Protein AF-A0A2N8HF03-F1 (afdb_monomer_lite)

Radius of gyration: 32.87 Å; chains: 1; bounding box: 72×44×106 Å

Organism: NCBI:txid239935

Structure (mmCIF, N/CA/C/O backbone):
data_AF-A0A2N8HF03-F1
#
_entry.id   AF-A0A2N8HF03-F1
#
loop_
_atom_site.group_PDB
_atom_site.id
_atom_site.type_symbol
_atom_site.label_atom_id
_atom_site.label_alt_id
_atom_site.label_comp_id
_atom_site.label_asym_id
_atom_site.label_entity_id
_atom_site.label_seq_id
_atom_site.pdbx_PDB_ins_code
_atom_site.Cartn_x
_atom_site.Cartn_y
_atom_site.Cartn_z
_atom_site.occupancy
_atom_site.B_iso_or_equiv
_atom_site.auth_seq_id
_atom_site.auth_comp_id
_atom_site.auth_asym_id
_atom_site.auth_atom_id
_atom_site.pdbx_PDB_model_num
ATOM 1 N N . MET A 1 1 ? 15.160 9.110 -7.457 1.00 47.03 1 MET A N 1
ATOM 2 C CA . MET A 1 1 ? 15.139 9.279 -5.986 1.00 47.03 1 MET A CA 1
ATOM 3 C C . MET A 1 1 ? 16.522 8.924 -5.467 1.00 47.03 1 MET A C 1
ATOM 5 O O . MET A 1 1 ? 17.140 8.045 -6.052 1.00 47.03 1 MET A O 1
ATOM 9 N N . LYS A 1 2 ? 17.080 9.675 -4.509 1.00 38.03 2 LYS A N 1
ATOM 10 C CA . LYS A 1 2 ? 18.457 9.440 -4.031 1.00 38.03 2 LYS A CA 1
ATOM 11 C C . LYS A 1 2 ? 18.380 8.514 -2.822 1.00 38.03 2 LYS A C 1
ATOM 13 O O . LYS A 1 2 ? 18.009 8.963 -1.742 1.00 38.03 2 LYS A O 1
ATOM 18 N N . GLU A 1 3 ? 18.752 7.247 -2.972 1.00 40.62 3 GLU A N 1
ATOM 19 C CA . GLU A 1 3 ? 18.577 6.260 -1.906 1.00 40.62 3 GLU A CA 1
ATOM 20 C C . GLU A 1 3 ? 19.857 6.052 -1.099 1.00 40.62 3 GLU A C 1
ATOM 22 O O . GLU A 1 3 ? 20.929 5.760 -1.621 1.00 40.62 3 GLU A O 1
ATOM 27 N N . LYS A 1 4 ? 19.737 6.134 0.231 1.00 34.94 4 LYS A N 1
ATOM 28 C CA . LYS A 1 4 ? 20.836 5.818 1.160 1.00 34.94 4 LYS A CA 1
ATOM 29 C C . LYS A 1 4 ? 21.037 4.306 1.366 1.00 34.94 4 LYS A C 1
ATOM 31 O O . LYS A 1 4 ? 21.983 3.911 2.045 1.00 34.94 4 LYS A O 1
ATOM 36 N N . LYS A 1 5 ? 20.145 3.443 0.856 1.00 38.91 5 LYS A N 1
ATOM 37 C CA . LYS A 1 5 ? 20.128 1.987 1.109 1.00 38.91 5 LYS A CA 1
ATOM 38 C C . LYS A 1 5 ? 19.687 1.205 -0.135 1.00 38.91 5 LYS A C 1
ATOM 40 O O . LYS A 1 5 ? 19.148 1.773 -1.064 1.00 38.91 5 LYS A O 1
ATOM 45 N N . ASN A 1 6 ? 19.947 -0.105 -0.148 1.00 38.00 6 ASN A N 1
ATOM 46 C CA . ASN A 1 6 ? 19.686 -1.044 -1.259 1.00 38.00 6 ASN A CA 1
ATOM 47 C C . ASN A 1 6 ? 18.191 -1.405 -1.449 1.00 38.00 6 ASN A C 1
ATOM 49 O O . ASN A 1 6 ? 17.872 -2.492 -1.927 1.00 38.00 6 ASN A O 1
ATOM 53 N N . LYS A 1 7 ? 17.286 -0.537 -0.989 1.00 39.41 7 LYS A N 1
ATOM 54 C CA . LYS A 1 7 ? 15.832 -0.713 -0.998 1.00 39.41 7 LYS A CA 1
ATOM 55 C C . LYS A 1 7 ? 15.201 0.601 -1.469 1.00 39.41 7 LYS A C 1
ATOM 57 O O . LYS A 1 7 ? 15.719 1.635 -1.036 1.00 39.41 7 LYS A O 1
ATOM 62 N N . PRO A 1 8 ? 14.112 0.544 -2.263 1.00 40.78 8 PRO A N 1
ATOM 63 C CA . PRO A 1 8 ? 13.401 1.737 -2.705 1.00 40.78 8 PRO A CA 1
ATOM 64 C C . PRO A 1 8 ? 13.068 2.655 -1.522 1.00 40.78 8 PRO A C 1
ATOM 66 O O . PRO A 1 8 ? 12.862 2.163 -0.406 1.00 40.78 8 PRO A O 1
ATOM 69 N N . GLU A 1 9 ? 13.035 3.975 -1.738 1.00 42.09 9 GLU A N 1
ATOM 70 C CA . GLU A 1 9 ? 12.495 4.898 -0.725 1.00 42.09 9 GLU A CA 1
ATOM 71 C C . GLU A 1 9 ? 11.113 4.404 -0.234 1.00 42.09 9 GLU A C 1
ATOM 73 O O . GLU A 1 9 ? 10.352 3.850 -1.037 1.00 42.09 9 GLU A O 1
ATOM 78 N N . PRO A 1 10 ? 10.774 4.598 1.059 1.00 37.41 10 PRO A N 1
ATOM 79 C CA . PRO A 1 10 ? 9.424 4.369 1.578 1.00 37.41 10 PRO A CA 1
ATOM 80 C C . PRO A 1 10 ? 8.369 4.903 0.599 1.00 37.41 10 PRO A C 1
ATOM 82 O O . PRO A 1 10 ? 8.361 6.098 0.304 1.00 37.41 10 PRO A O 1
ATOM 85 N N . GLY A 1 11 ? 7.533 4.020 0.040 1.00 45.44 11 GLY A N 1
ATOM 86 C CA . GLY A 1 11 ? 6.486 4.404 -0.912 1.00 45.44 11 GLY A CA 1
ATOM 87 C C . GLY A 1 11 ? 6.627 3.927 -2.368 1.00 45.44 11 GLY A C 1
ATOM 88 O O . GLY A 1 11 ? 5.775 4.308 -3.171 1.00 45.44 11 GLY A O 1
ATOM 89 N N . TYR A 1 12 ? 7.601 3.082 -2.738 1.00 49.59 12 TYR A N 1
ATOM 90 C CA . TYR A 1 12 ? 7.616 2.378 -4.041 1.00 49.59 12 TYR A CA 1
ATOM 91 C C . TYR A 1 12 ? 8.050 0.910 -3.892 1.00 49.59 12 TYR A C 1
ATOM 93 O O . TYR A 1 12 ? 8.996 0.619 -3.167 1.00 49.59 12 TYR A O 1
ATOM 101 N N . PHE A 1 13 ? 7.404 -0.023 -4.599 1.00 59.12 13 PHE A N 1
ATOM 102 C CA . PHE A 1 13 ? 7.892 -1.404 -4.766 1.00 59.12 13 PHE A CA 1
ATOM 103 C C . PHE A 1 13 ? 8.206 -1.681 -6.235 1.00 59.12 13 PHE A C 1
ATOM 105 O O . PHE A 1 13 ? 7.658 -1.035 -7.121 1.00 59.12 13 PHE A O 1
ATOM 112 N N . ILE A 1 14 ? 9.095 -2.629 -6.525 1.00 62.88 14 ILE A N 1
ATOM 113 C CA . ILE A 1 14 ? 9.246 -3.146 -7.889 1.00 62.88 14 ILE A CA 1
ATOM 114 C C . ILE A 1 14 ? 8.005 -4.002 -8.163 1.00 62.88 14 ILE A C 1
ATOM 116 O O . ILE A 1 14 ? 7.689 -4.866 -7.352 1.00 62.88 14 ILE A O 1
ATOM 120 N N . HIS A 1 15 ? 7.260 -3.738 -9.241 1.00 58.50 15 HIS A N 1
ATOM 121 C CA . HIS A 1 15 ? 6.182 -4.641 -9.646 1.00 58.50 15 HIS A CA 1
ATOM 122 C C . HIS A 1 15 ? 6.783 -6.021 -9.872 1.00 58.50 15 HIS A C 1
ATOM 124 O O . HIS A 1 15 ? 7.786 -6.124 -10.566 1.00 58.50 15 HIS A O 1
ATOM 130 N N . GLU A 1 16 ? 6.170 -7.056 -9.319 1.00 63.78 16 GLU A N 1
ATOM 131 C CA . GLU A 1 16 ? 6.616 -8.433 -9.484 1.00 63.78 16 GLU A CA 1
ATOM 132 C C . GLU A 1 16 ? 5.518 -9.260 -10.165 1.00 63.78 16 GLU A C 1
ATOM 134 O O . GLU A 1 16 ? 4.330 -8.962 -10.010 1.00 63.78 16 GLU A O 1
ATOM 139 N N . ASP A 1 17 ? 5.915 -10.253 -10.959 1.00 59.94 17 ASP A N 1
ATOM 140 C CA . ASP A 1 17 ? 5.011 -11.249 -11.531 1.00 59.94 17 ASP A CA 1
ATOM 141 C C . ASP A 1 17 ? 4.500 -12.226 -10.452 1.00 59.94 17 ASP A C 1
ATOM 143 O O . ASP A 1 17 ? 4.873 -12.152 -9.280 1.00 59.94 17 ASP A O 1
ATOM 147 N N . GLU A 1 18 ? 3.631 -13.164 -10.833 1.00 48.94 18 GLU A N 1
ATOM 148 C CA . GLU A 1 18 ? 3.079 -14.175 -9.914 1.00 48.94 18 GLU A CA 1
ATOM 149 C C . GLU A 1 18 ? 4.155 -15.072 -9.269 1.00 48.94 18 GLU A C 1
ATOM 151 O O . GLU A 1 18 ? 3.899 -15.712 -8.250 1.00 48.94 18 GLU A O 1
ATOM 156 N N . ALA A 1 19 ? 5.369 -15.100 -9.828 1.00 62.72 19 ALA A N 1
ATOM 157 C CA . ALA A 1 19 ? 6.518 -15.826 -9.299 1.00 62.72 19 ALA A CA 1
ATOM 158 C C . ALA A 1 19 ? 7.447 -14.945 -8.437 1.00 62.72 19 ALA A C 1
ATOM 160 O O . ALA A 1 19 ? 8.517 -15.411 -8.033 1.00 62.72 19 ALA A O 1
ATOM 161 N N . GLY A 1 20 ? 7.068 -13.692 -8.156 1.00 56.53 20 GLY A N 1
ATOM 162 C CA . GLY A 1 20 ? 7.861 -12.753 -7.361 1.00 56.53 20 GLY A CA 1
ATOM 163 C C . GLY A 1 20 ? 9.063 -12.168 -8.110 1.00 56.53 20 GLY A C 1
ATOM 164 O O . GLY A 1 20 ? 10.026 -11.730 -7.482 1.00 56.53 20 GLY A O 1
ATOM 165 N N . LYS A 1 21 ? 9.075 -12.203 -9.451 1.00 68.12 21 LYS A N 1
ATOM 166 C CA . LYS A 1 21 ? 10.163 -11.622 -10.253 1.00 68.12 21 LYS A CA 1
ATOM 167 C C . LYS A 1 21 ? 9.817 -10.213 -10.713 1.00 68.12 21 LYS A C 1
ATOM 169 O O . LYS A 1 21 ? 8.705 -10.009 -11.188 1.00 68.12 21 LYS A O 1
ATOM 174 N N . PRO A 1 22 ? 10.771 -9.266 -10.687 1.00 72.00 22 PRO A N 1
ATOM 175 C CA . PRO A 1 22 ? 10.587 -7.933 -11.242 1.00 72.00 22 PRO A CA 1
ATOM 176 C C . PRO A 1 22 ? 9.980 -7.922 -12.649 1.00 72.00 22 PRO A C 1
ATOM 178 O O . PRO A 1 22 ? 10.529 -8.512 -13.579 1.00 72.00 22 PRO A O 1
ATOM 181 N N . ILE A 1 23 ? 8.880 -7.195 -12.811 1.00 77.31 23 ILE A N 1
ATOM 182 C CA . ILE A 1 23 ? 8.296 -6.855 -14.101 1.00 77.31 23 ILE A CA 1
ATOM 183 C C . ILE A 1 23 ? 9.148 -5.750 -14.715 1.00 77.31 23 ILE A C 1
ATOM 185 O O . ILE A 1 23 ? 9.226 -4.614 -14.231 1.00 77.31 23 ILE A O 1
ATOM 189 N N . GLU A 1 24 ? 9.769 -6.107 -15.823 1.00 86.94 24 GLU A N 1
ATOM 190 C CA . GLU A 1 24 ? 10.560 -5.229 -16.663 1.00 86.94 24 GLU A CA 1
ATOM 191 C C . GLU A 1 24 ? 9.802 -4.939 -17.960 1.00 86.94 24 GLU A C 1
ATOM 193 O O . GLU A 1 24 ? 8.935 -5.704 -18.384 1.00 86.94 24 GLU A O 1
ATOM 198 N N . THR A 1 25 ? 10.121 -3.826 -18.614 1.00 89.44 25 THR A N 1
ATOM 199 C CA . THR A 1 25 ? 9.755 -3.656 -20.020 1.00 89.44 25 THR A CA 1
ATOM 200 C C . THR A 1 25 ? 10.466 -4.695 -20.883 1.00 89.44 25 THR A C 1
ATOM 202 O O . THR A 1 25 ? 11.510 -5.234 -20.498 1.00 89.44 25 THR A O 1
ATOM 205 N N . ASP A 1 26 ? 9.985 -4.870 -22.112 1.00 92.00 26 ASP A N 1
ATOM 206 C CA . ASP A 1 26 ? 10.818 -5.458 -23.155 1.00 92.00 26 ASP A CA 1
ATOM 207 C C . ASP A 1 26 ? 12.153 -4.695 -23.273 1.00 92.00 26 ASP A C 1
ATOM 209 O O . ASP A 1 26 ? 12.209 -3.493 -22.956 1.00 92.00 26 ASP A O 1
ATOM 213 N N . PRO A 1 27 ? 13.238 -5.373 -23.694 1.00 96.25 27 PRO A N 1
ATOM 214 C CA . PRO A 1 27 ? 14.508 -4.712 -23.956 1.00 96.25 27 PRO A CA 1
ATOM 215 C C . PRO A 1 27 ? 14.316 -3.560 -24.942 1.00 96.25 27 PRO A C 1
ATOM 217 O O . PRO A 1 27 ? 13.613 -3.712 -25.942 1.00 96.25 27 PRO A O 1
ATOM 220 N N . VAL A 1 28 ? 14.982 -2.428 -24.706 1.00 96.94 28 VAL A N 1
ATOM 221 C CA . VAL A 1 28 ? 15.038 -1.343 -25.692 1.00 96.94 28 VAL A CA 1
ATOM 222 C C . VAL A 1 28 ? 15.993 -1.744 -26.812 1.00 96.94 28 VAL A C 1
ATOM 224 O O . VAL A 1 28 ? 17.160 -1.347 -26.842 1.00 96.94 28 VAL A O 1
ATOM 227 N N . LEU A 1 29 ? 15.492 -2.605 -27.695 1.00 97.50 29 LEU A N 1
ATOM 228 C CA . LEU A 1 29 ? 16.183 -3.155 -28.848 1.00 97.50 29 LEU A CA 1
ATOM 229 C C . LEU A 1 29 ? 15.178 -3.415 -29.968 1.00 97.50 29 LEU A C 1
ATOM 231 O O . LEU A 1 29 ? 14.261 -4.223 -29.829 1.00 97.50 29 LEU A O 1
ATOM 235 N N . ILE A 1 30 ? 15.426 -2.797 -31.113 1.00 97.12 30 ILE A N 1
ATOM 236 C CA . ILE A 1 30 ? 14.829 -3.171 -32.388 1.00 97.12 30 ILE A CA 1
ATOM 237 C C . ILE A 1 30 ? 16.003 -3.505 -33.311 1.00 97.12 30 ILE A C 1
ATOM 239 O O . ILE A 1 30 ? 16.832 -2.630 -33.565 1.00 97.12 30 ILE A O 1
ATOM 243 N N . PRO A 1 31 ? 16.140 -4.761 -33.772 1.00 96.38 31 PRO A N 1
ATOM 244 C CA . PRO A 1 31 ? 17.248 -5.142 -34.638 1.00 96.38 31 PRO A CA 1
ATOM 245 C C . PRO A 1 31 ? 17.142 -4.427 -35.984 1.00 96.38 31 PRO A C 1
ATOM 247 O O . PRO A 1 31 ? 16.039 -4.097 -36.422 1.00 96.38 31 PRO A O 1
ATOM 250 N N . ILE A 1 32 ? 18.281 -4.261 -36.660 1.00 95.69 32 ILE A N 1
ATOM 251 C CA . ILE A 1 32 ? 18.299 -3.698 -38.010 1.00 95.69 32 ILE A CA 1
ATOM 252 C C . ILE A 1 32 ? 17.487 -4.595 -38.940 1.00 95.69 32 ILE A C 1
ATOM 254 O O . ILE A 1 32 ? 17.823 -5.764 -39.141 1.00 95.69 32 ILE A O 1
ATOM 258 N N . LYS A 1 33 ? 16.416 -4.048 -39.508 1.00 94.88 33 LYS A N 1
ATOM 259 C CA . LYS A 1 33 ? 15.569 -4.750 -40.475 1.00 94.88 33 LYS A CA 1
ATOM 260 C C . LYS A 1 33 ? 14.802 -3.770 -41.345 1.00 94.88 33 LYS A C 1
ATOM 262 O O . LYS A 1 33 ? 14.669 -2.597 -41.008 1.00 94.88 33 LYS A O 1
ATOM 267 N N . GLN A 1 34 ? 14.287 -4.268 -42.462 1.00 94.56 34 GLN A N 1
ATOM 268 C CA . GLN A 1 34 ? 13.398 -3.484 -43.306 1.00 94.56 34 GLN A CA 1
ATOM 269 C C . GLN A 1 34 ? 12.077 -3.229 -42.566 1.00 94.56 34 GLN A C 1
ATOM 271 O O . GLN A 1 34 ? 11.502 -4.152 -41.983 1.00 94.56 34 GLN A O 1
ATOM 276 N N . ASN A 1 35 ? 11.596 -1.992 -42.613 1.00 92.88 35 ASN A N 1
ATOM 277 C CA . ASN A 1 35 ? 10.317 -1.587 -42.051 1.00 92.88 35 ASN A CA 1
ATOM 278 C C . ASN A 1 35 ? 9.651 -0.578 -42.985 1.00 92.88 35 ASN A C 1
ATOM 280 O O . ASN A 1 35 ? 10.184 0.501 -43.208 1.00 92.88 35 ASN A O 1
ATOM 284 N N . VAL A 1 36 ? 8.498 -0.936 -43.546 1.00 93.50 36 VAL A N 1
ATOM 285 C CA . VAL A 1 36 ? 7.783 -0.125 -44.550 1.00 93.50 36 VAL A CA 1
ATOM 286 C C . VAL A 1 36 ? 6.676 0.747 -43.953 1.00 93.50 36 VAL A C 1
ATOM 288 O O . VAL A 1 36 ? 5.975 1.431 -44.689 1.00 93.50 36 VAL A O 1
ATOM 291 N N . ASN A 1 37 ? 6.515 0.738 -42.627 1.00 94.00 37 ASN A N 1
ATOM 292 C CA . ASN A 1 37 ? 5.539 1.559 -41.912 1.00 94.00 37 ASN A CA 1
ATOM 293 C C . ASN A 1 37 ? 6.243 2.447 -40.887 1.00 94.00 37 ASN A C 1
ATOM 295 O O . ASN A 1 37 ? 7.258 2.047 -40.330 1.00 94.00 37 ASN A O 1
ATOM 299 N N . ASP A 1 38 ? 5.677 3.606 -40.570 1.00 93.94 38 ASP A N 1
ATOM 300 C CA . ASP A 1 38 ? 6.166 4.398 -39.441 1.00 93.94 38 ASP A CA 1
ATOM 301 C C . ASP A 1 38 ? 6.045 3.595 -38.134 1.00 93.94 38 ASP A C 1
ATOM 303 O O . ASP A 1 38 ? 5.054 2.891 -37.906 1.00 93.94 38 ASP A O 1
ATOM 307 N N . ARG A 1 39 ? 7.030 3.735 -37.243 1.00 94.69 39 ARG A N 1
ATOM 308 C CA . ARG A 1 39 ? 6.979 3.175 -35.887 1.00 94.69 39 ARG A CA 1
ATOM 309 C C . ARG A 1 39 ? 7.163 4.280 -34.863 1.00 94.69 39 ARG A C 1
ATOM 311 O O . ARG A 1 39 ? 8.120 5.042 -34.938 1.00 94.69 39 ARG A O 1
ATOM 318 N N . ASN A 1 40 ? 6.294 4.283 -33.857 1.00 95.56 40 ASN A N 1
ATOM 319 C CA . ASN A 1 40 ? 6.479 5.050 -32.634 1.00 95.56 40 ASN A CA 1
ATOM 320 C C . ASN A 1 40 ? 6.396 4.087 -31.450 1.00 95.56 40 ASN A C 1
ATOM 322 O O . ASN A 1 40 ? 5.364 3.452 -31.248 1.00 95.56 40 ASN A O 1
ATOM 326 N N . GLU A 1 41 ? 7.477 3.967 -30.691 1.00 95.25 41 GLU A N 1
ATOM 327 C CA . GLU A 1 41 ? 7.586 3.066 -29.544 1.00 95.25 41 GLU A CA 1
ATOM 328 C C . GLU A 1 41 ? 8.042 3.857 -28.319 1.00 95.25 41 GLU A C 1
ATOM 330 O O . GLU A 1 41 ? 8.784 4.838 -28.432 1.00 95.25 41 GLU A O 1
ATOM 335 N N . THR A 1 42 ? 7.571 3.484 -27.129 1.00 94.25 42 THR A N 1
ATOM 336 C CA . THR A 1 42 ? 7.933 4.200 -25.902 1.00 94.25 42 THR A CA 1
ATOM 337 C C . THR A 1 42 ? 8.094 3.258 -24.722 1.00 94.25 42 THR A C 1
ATOM 339 O O . THR A 1 42 ? 7.151 2.598 -24.290 1.00 94.25 42 THR A O 1
ATOM 342 N N . TRP A 1 43 ? 9.275 3.300 -24.110 1.00 95.31 43 TRP A N 1
ATOM 343 C CA . TRP A 1 43 ? 9.587 2.597 -22.874 1.00 95.31 43 TRP A CA 1
ATOM 344 C C . TRP A 1 43 ? 9.613 3.589 -21.716 1.00 95.31 43 TRP A C 1
ATOM 346 O O . TRP A 1 43 ? 10.366 4.560 -21.723 1.00 95.31 43 TRP A O 1
ATOM 356 N N . LYS A 1 44 ? 8.795 3.330 -20.695 1.00 87.69 44 LYS A N 1
ATOM 357 C CA . LYS A 1 44 ? 8.743 4.115 -19.452 1.00 87.69 44 LYS A CA 1
ATOM 358 C C . LYS A 1 44 ? 8.939 3.207 -18.257 1.00 87.69 44 LYS A C 1
ATOM 360 O O . LYS A 1 44 ? 8.237 2.196 -18.138 1.00 87.69 44 LYS A O 1
ATOM 365 N N . GLY A 1 45 ? 9.831 3.590 -17.355 1.00 88.00 45 GLY A N 1
ATOM 366 C CA . GLY A 1 45 ? 10.084 2.851 -16.126 1.00 88.00 45 GLY A CA 1
ATOM 367 C 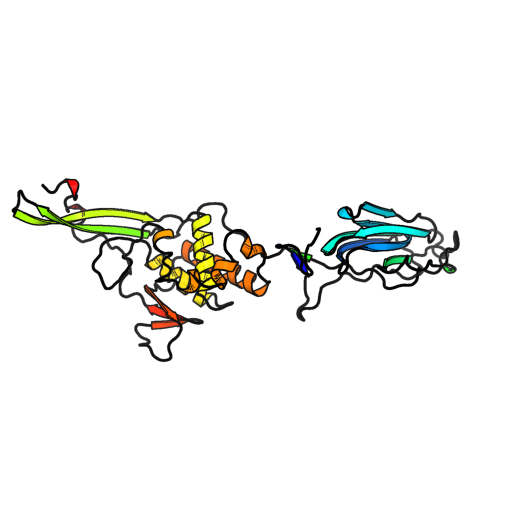C . GLY A 1 45 ? 11.275 3.414 -15.370 1.00 88.00 45 GLY A C 1
ATOM 368 O O . GLY A 1 45 ? 11.552 4.610 -15.435 1.00 88.00 45 GLY A O 1
ATOM 369 N N . TYR A 1 46 ? 11.967 2.552 -14.636 1.00 88.38 46 TYR A N 1
ATOM 370 C CA . TYR A 1 46 ? 13.066 2.942 -13.769 1.00 88.38 46 TYR A CA 1
ATOM 371 C C . TYR A 1 46 ? 14.302 2.095 -14.039 1.00 88.38 46 TYR A C 1
ATOM 373 O O . TYR A 1 46 ? 14.210 0.879 -14.191 1.00 88.38 46 TYR A O 1
ATOM 381 N N . ILE A 1 47 ? 15.470 2.731 -14.045 1.00 89.69 47 ILE A N 1
ATOM 382 C CA . ILE A 1 47 ? 16.741 2.017 -13.904 1.00 89.69 47 ILE A CA 1
ATOM 383 C C . ILE A 1 47 ? 17.064 1.873 -12.418 1.00 89.69 47 ILE A C 1
ATOM 385 O O . ILE A 1 47 ? 16.826 2.797 -11.634 1.00 89.69 47 ILE A O 1
ATOM 389 N N . LYS A 1 48 ? 17.610 0.719 -12.036 1.00 86.81 48 LYS A N 1
ATOM 390 C CA . LYS A 1 48 ? 18.131 0.476 -10.691 1.00 86.81 48 LYS A CA 1
ATOM 391 C C . LYS A 1 48 ? 19.636 0.702 -10.683 1.00 86.81 48 LYS A C 1
ATOM 393 O O . LYS A 1 48 ? 20.363 0.068 -11.442 1.00 86.81 48 LYS A O 1
ATOM 398 N N . VAL A 1 49 ? 20.096 1.579 -9.802 1.00 84.12 49 VAL A N 1
ATOM 399 C CA . VAL A 1 49 ? 21.515 1.828 -9.550 1.00 84.12 49 VAL A CA 1
ATOM 400 C C . VAL A 1 49 ? 21.899 1.136 -8.249 1.00 84.12 49 VAL A C 1
ATOM 402 O O . VAL A 1 49 ? 21.535 1.587 -7.165 1.00 84.12 49 VAL A O 1
ATOM 405 N N . ASP A 1 50 ? 22.630 0.025 -8.347 1.00 78.00 50 ASP A N 1
ATOM 406 C CA . ASP A 1 50 ? 23.053 -0.766 -7.180 1.00 78.00 50 ASP A CA 1
ATOM 407 C C . ASP A 1 50 ? 24.341 -0.241 -6.527 1.00 78.00 50 ASP A C 1
ATOM 409 O O . ASP A 1 50 ? 24.551 -0.422 -5.319 1.00 78.00 50 ASP A O 1
ATOM 413 N N . LYS A 1 51 ? 25.212 0.403 -7.311 1.00 78.88 51 LYS A N 1
ATOM 414 C CA . LYS A 1 51 ? 26.496 0.958 -6.869 1.00 78.88 51 LYS A CA 1
ATOM 415 C C . LYS A 1 51 ? 26.581 2.426 -7.282 1.00 78.88 51 LYS A C 1
ATOM 417 O O . LYS A 1 51 ? 26.346 2.702 -8.455 1.00 78.88 51 LYS A O 1
ATOM 422 N N . PRO A 1 52 ? 26.908 3.345 -6.360 1.00 83.25 52 PRO A N 1
ATOM 423 C CA . PRO A 1 52 ? 27.127 4.731 -6.737 1.00 83.25 52 PRO A CA 1
ATOM 424 C C . PRO A 1 52 ? 28.363 4.860 -7.639 1.00 83.25 52 PRO A C 1
ATOM 426 O O . PRO A 1 52 ? 29.321 4.099 -7.481 1.00 83.25 52 PRO A O 1
ATOM 429 N N . GLY A 1 53 ? 28.339 5.826 -8.556 1.00 91.38 53 GLY A N 1
ATOM 430 C CA . GLY A 1 53 ? 29.462 6.177 -9.428 1.00 91.38 53 GLY A CA 1
ATOM 431 C C . GLY A 1 53 ? 29.038 6.563 -10.843 1.00 91.38 53 GLY A C 1
ATOM 432 O O . GLY A 1 53 ? 27.850 6.753 -11.136 1.00 91.38 53 GLY A O 1
ATOM 433 N N . THR A 1 54 ? 30.023 6.636 -11.736 1.00 96.81 54 THR A N 1
ATOM 434 C CA . THR A 1 54 ? 29.816 6.998 -13.137 1.00 96.81 54 THR A CA 1
ATOM 435 C C . THR A 1 54 ? 29.016 5.923 -13.870 1.00 96.81 54 THR A C 1
ATOM 437 O O . THR A 1 54 ? 29.414 4.761 -13.936 1.00 96.81 54 THR A O 1
ATOM 440 N N . HIS A 1 55 ? 27.885 6.321 -14.446 1.00 96.81 55 HIS A N 1
ATOM 441 C CA . HIS A 1 55 ? 27.092 5.488 -15.344 1.00 96.81 55 HIS A CA 1
ATOM 442 C C . HIS A 1 55 ? 27.182 6.039 -16.759 1.00 96.81 55 HIS A C 1
ATOM 444 O O . HIS A 1 55 ? 27.015 7.241 -16.976 1.00 96.81 55 HIS A O 1
ATOM 450 N N . TYR A 1 56 ? 27.416 5.146 -17.713 1.00 97.94 56 TYR A N 1
ATOM 451 C CA . TYR A 1 56 ? 27.569 5.457 -19.124 1.00 97.94 56 TYR A CA 1
ATOM 452 C C . TYR A 1 56 ? 26.348 4.982 -19.899 1.00 97.94 56 TYR A C 1
ATOM 454 O O . TYR A 1 56 ? 25.911 3.840 -19.751 1.00 97.94 56 TYR A O 1
ATOM 462 N N . PHE A 1 57 ? 25.827 5.855 -20.750 1.00 98.19 57 PHE A N 1
ATOM 463 C CA . PHE A 1 57 ? 24.662 5.612 -21.584 1.00 98.19 57 PHE A CA 1
ATOM 464 C C . PHE A 1 57 ? 25.061 5.748 -23.045 1.00 98.19 57 PHE A C 1
ATOM 466 O O . PHE A 1 57 ? 25.665 6.751 -23.429 1.00 98.19 57 PHE A O 1
ATOM 473 N N . ARG A 1 58 ? 24.683 4.764 -23.858 1.00 98.50 58 ARG A N 1
ATOM 474 C CA . ARG A 1 58 ? 24.749 4.840 -25.317 1.00 98.50 58 ARG A CA 1
ATOM 475 C C . ARG A 1 58 ? 23.382 4.523 -25.890 1.00 98.50 58 ARG A C 1
ATOM 477 O O . ARG A 1 58 ? 22.754 3.551 -25.472 1.00 98.50 58 ARG A O 1
ATOM 484 N N . ILE A 1 59 ? 22.960 5.316 -26.862 1.00 98.56 59 ILE A N 1
ATOM 485 C CA . ILE A 1 59 ? 21.803 5.010 -27.692 1.00 98.56 59 ILE A CA 1
ATOM 486 C C . ILE A 1 59 ? 22.204 5.026 -29.160 1.00 98.56 59 ILE A C 1
ATOM 488 O O . ILE A 1 59 ? 22.926 5.928 -29.581 1.00 98.56 59 ILE A O 1
ATOM 492 N N . ASP A 1 60 ? 21.702 4.061 -29.921 1.00 98.19 60 ASP A N 1
ATOM 493 C CA . ASP A 1 60 ? 21.763 4.068 -31.378 1.00 98.19 60 ASP A CA 1
ATOM 494 C C . ASP A 1 60 ? 20.340 4.046 -31.929 1.00 98.19 60 ASP A C 1
ATOM 496 O O . ASP A 1 60 ? 19.467 3.374 -31.372 1.00 98.19 60 ASP A O 1
ATOM 500 N N . GLY A 1 61 ? 20.100 4.773 -33.014 1.00 96.75 61 GLY A N 1
ATOM 501 C CA . GLY A 1 61 ? 18.765 4.921 -33.573 1.00 96.75 61 GLY A CA 1
ATOM 502 C C . GLY A 1 61 ? 18.790 5.281 -35.047 1.00 96.75 61 GLY A C 1
ATOM 503 O O . GLY A 1 61 ? 19.592 6.112 -35.475 1.00 96.75 61 GLY A O 1
ATOM 504 N N . ASP A 1 62 ? 17.911 4.616 -35.789 1.00 93.88 62 ASP A N 1
ATOM 505 C CA . ASP A 1 62 ? 17.489 4.963 -37.139 1.00 93.88 62 ASP A CA 1
ATOM 506 C C . ASP A 1 62 ? 15.950 4.915 -37.205 1.00 93.88 62 ASP A C 1
ATOM 508 O O . ASP A 1 62 ? 15.368 3.839 -37.222 1.00 93.88 62 ASP A O 1
ATOM 512 N N . ASP A 1 63 ? 15.202 6.009 -37.147 1.00 90.19 63 ASP A N 1
ATOM 513 C CA . ASP A 1 63 ? 15.693 7.379 -37.227 1.00 90.19 63 ASP A CA 1
ATOM 514 C C . ASP A 1 63 ? 16.059 7.940 -35.851 1.00 90.19 63 ASP A C 1
ATOM 516 O O . ASP A 1 63 ? 17.224 8.158 -35.529 1.00 90.19 63 ASP A O 1
ATOM 520 N N . VAL A 1 64 ? 15.060 8.181 -35.002 1.00 96.50 64 VAL A N 1
ATOM 521 C CA . VAL A 1 64 ? 15.242 8.983 -33.791 1.00 96.50 64 VAL A CA 1
ATOM 522 C C . VAL A 1 64 ? 14.934 8.151 -32.559 1.00 96.50 64 VAL A C 1
ATOM 524 O O . VAL A 1 64 ? 13.782 7.809 -32.306 1.00 96.50 64 VAL A O 1
ATOM 527 N N . LEU A 1 65 ? 15.955 7.879 -31.752 1.00 98.12 65 LEU A N 1
ATOM 528 C CA . LEU A 1 65 ? 15.828 7.396 -30.384 1.00 98.12 65 LEU A CA 1
ATOM 529 C C . LEU A 1 65 ? 16.204 8.532 -29.429 1.00 98.12 65 LEU A C 1
ATOM 531 O O . LEU A 1 65 ? 17.256 9.155 -29.570 1.00 98.12 65 LEU A O 1
ATOM 535 N N . THR A 1 66 ? 15.351 8.783 -28.444 1.00 98.50 66 THR A N 1
ATOM 536 C CA . THR A 1 66 ? 15.590 9.738 -27.359 1.00 98.50 66 THR A CA 1
ATOM 537 C C . THR A 1 66 ? 15.649 8.995 -26.033 1.00 98.50 66 THR A C 1
ATOM 539 O O . THR A 1 66 ? 14.776 8.175 -25.764 1.00 98.50 66 THR A O 1
ATOM 542 N N . LEU A 1 67 ? 16.635 9.312 -25.191 1.00 98.19 67 LEU A N 1
ATOM 543 C CA . LEU A 1 67 ? 16.744 8.851 -23.804 1.00 98.19 67 LEU A CA 1
ATOM 544 C C . LEU A 1 67 ? 16.670 10.048 -22.856 1.00 98.19 67 LEU A C 1
ATOM 546 O O . LEU A 1 67 ? 17.510 10.946 -22.930 1.00 98.19 67 LEU A O 1
ATOM 550 N N . LYS A 1 68 ? 15.716 10.011 -21.919 1.00 94.44 68 LYS A N 1
ATOM 551 C CA . LYS A 1 68 ? 15.544 11.013 -20.862 1.00 94.44 68 LYS A CA 1
ATOM 552 C C . LYS A 1 68 ? 15.613 10.391 -19.477 1.00 94.44 68 LYS A C 1
ATOM 554 O O . LYS A 1 68 ? 14.810 9.530 -19.126 1.00 94.44 68 LYS A O 1
ATOM 559 N N . ILE A 1 69 ? 16.519 10.910 -18.655 1.00 91.06 69 ILE A N 1
ATOM 560 C CA . ILE A 1 69 ? 16.625 10.626 -17.220 1.00 91.06 69 ILE A CA 1
ATOM 561 C C . ILE A 1 69 ? 16.711 11.981 -16.499 1.00 91.06 69 ILE A C 1
ATOM 563 O O . ILE A 1 69 ? 17.811 12.475 -16.226 1.00 91.06 69 ILE A O 1
ATOM 567 N N . PRO A 1 70 ? 15.565 12.624 -16.189 1.00 80.31 70 PRO A N 1
ATOM 568 C CA . PRO A 1 70 ? 15.531 14.018 -15.738 1.00 80.31 70 PRO A CA 1
ATOM 569 C C . PRO A 1 70 ? 16.388 14.289 -14.496 1.00 80.31 70 PRO A C 1
ATOM 571 O O . PRO A 1 70 ? 17.139 15.262 -14.443 1.00 80.31 70 PRO A O 1
ATOM 574 N N . HIS A 1 71 ? 16.340 13.389 -13.510 1.00 75.81 71 HIS A N 1
ATOM 575 C CA . HIS A 1 71 ? 17.115 13.527 -12.272 1.00 75.81 71 HIS A CA 1
ATOM 576 C C . HIS A 1 71 ? 18.628 13.391 -12.474 1.00 75.81 71 HIS A C 1
ATOM 578 O O . HIS A 1 71 ? 19.392 13.921 -11.671 1.00 75.81 71 HIS A O 1
ATOM 584 N N . ALA A 1 72 ? 19.049 12.702 -13.534 1.00 82.38 72 ALA A N 1
ATOM 585 C CA . ALA A 1 72 ? 20.447 12.523 -13.901 1.00 82.38 72 ALA A CA 1
ATOM 586 C C . ALA A 1 72 ? 20.932 13.567 -14.919 1.00 82.38 72 ALA A C 1
ATOM 588 O O . ALA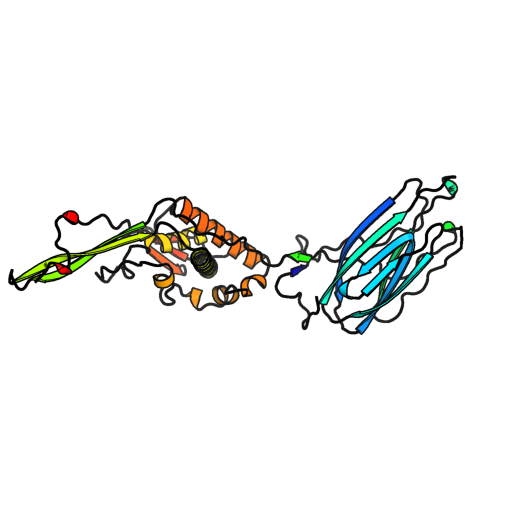 A 1 72 ? 22.094 13.518 -15.320 1.00 82.38 72 ALA A O 1
ATOM 589 N N . LYS A 1 73 ? 20.050 14.485 -15.352 1.00 87.81 73 LYS A N 1
ATOM 590 C CA . LYS A 1 73 ? 20.293 15.452 -16.435 1.00 87.81 73 LYS A CA 1
ATOM 591 C C . LYS A 1 73 ? 20.772 14.793 -17.737 1.00 87.81 73 LYS A C 1
ATOM 593 O O . LYS A 1 73 ? 21.545 15.387 -18.481 1.00 87.81 73 LYS A O 1
ATOM 598 N N . VAL A 1 74 ? 20.315 13.571 -18.002 1.00 93.69 74 VAL A N 1
ATOM 599 C CA . VAL A 1 74 ? 20.543 12.895 -19.283 1.00 93.69 74 VAL A CA 1
ATOM 600 C C . VAL A 1 74 ? 19.344 13.181 -20.177 1.00 93.69 74 VAL A C 1
ATOM 602 O O . VAL A 1 74 ? 18.218 12.835 -19.821 1.00 93.69 74 VAL A O 1
ATOM 605 N N . ASP A 1 75 ? 19.594 13.827 -21.310 1.00 97.19 75 ASP A N 1
ATOM 606 C CA . ASP A 1 75 ? 18.632 14.054 -22.391 1.00 97.19 75 ASP A CA 1
ATOM 607 C C . ASP A 1 75 ? 19.419 14.024 -23.708 1.00 97.19 75 ASP A C 1
ATOM 609 O O . ASP A 1 75 ? 20.057 15.006 -24.088 1.00 97.19 75 ASP A O 1
ATOM 613 N N . ILE A 1 76 ? 19.486 12.848 -24.333 1.00 98.25 76 ILE A N 1
ATOM 614 C CA . ILE A 1 76 ? 20.232 12.623 -25.579 1.00 98.25 76 ILE A CA 1
ATOM 615 C C . ILE A 1 76 ? 19.300 12.076 -26.653 1.00 98.25 76 ILE A C 1
ATOM 617 O O . ILE A 1 76 ? 18.398 11.295 -26.359 1.00 98.25 76 ILE A O 1
ATOM 621 N N . THR A 1 77 ? 19.505 12.505 -27.898 1.00 98.19 77 THR A N 1
ATOM 622 C CA . THR A 1 77 ? 18.646 12.157 -29.039 1.00 98.19 77 THR A CA 1
ATOM 623 C C . THR A 1 77 ? 19.482 11.912 -30.293 1.00 98.19 77 THR A C 1
ATOM 625 O O . THR A 1 77 ? 20.316 12.750 -30.650 1.00 98.19 77 THR A O 1
ATOM 628 N N . THR A 1 78 ? 19.278 10.768 -30.950 1.00 97.00 78 THR A N 1
ATOM 629 C CA . THR A 1 78 ? 19.939 10.435 -32.223 1.00 97.00 78 THR A CA 1
ATOM 630 C C . THR A 1 78 ? 19.391 11.284 -33.377 1.00 97.00 78 THR A C 1
ATOM 632 O O . THR A 1 78 ? 18.311 11.868 -33.284 1.00 97.00 78 THR A O 1
ATOM 635 N N . GLY A 1 79 ? 20.162 11.411 -34.457 1.00 88.31 79 GLY A N 1
ATOM 636 C CA . GLY A 1 79 ? 19.742 12.117 -35.671 1.00 88.31 79 GLY A CA 1
ATOM 637 C C . GLY A 1 79 ? 18.995 11.194 -36.636 1.00 88.31 79 GLY A C 1
ATOM 638 O O . GLY A 1 79 ? 19.242 9.996 -36.637 1.00 88.31 79 GLY A O 1
ATOM 639 N N . GLY A 1 80 ? 18.112 11.753 -37.469 1.00 82.94 80 GLY A N 1
ATOM 640 C CA . GLY A 1 80 ? 17.349 10.986 -38.465 1.00 82.94 80 GLY A CA 1
ATOM 641 C C . GLY A 1 80 ? 18.036 10.852 -39.829 1.00 82.94 80 GLY A C 1
ATOM 642 O O . GLY A 1 80 ? 18.949 11.616 -40.154 1.00 82.94 80 GLY A O 1
ATOM 643 N N . GLY A 1 81 ? 17.550 9.915 -40.650 1.00 78.06 81 GLY A N 1
ATOM 644 C CA . GLY A 1 81 ? 17.992 9.670 -42.027 1.00 78.06 81 GLY A CA 1
ATOM 645 C C . GLY A 1 81 ? 19.090 8.613 -42.195 1.00 78.06 81 GLY A C 1
ATOM 646 O O . GLY A 1 81 ? 19.466 8.313 -43.330 1.00 78.06 81 GLY A O 1
ATOM 647 N N . SER A 1 82 ? 19.630 8.083 -41.096 1.00 86.56 82 SER A N 1
ATOM 648 C CA . SER A 1 82 ? 20.496 6.897 -41.039 1.00 86.56 82 SER A CA 1
ATOM 649 C C . SER A 1 82 ? 20.762 6.528 -39.581 1.00 86.56 82 SER A C 1
ATOM 651 O O . SER A 1 82 ? 20.648 7.388 -38.707 1.00 86.56 82 SER A O 1
ATOM 653 N N . LEU A 1 83 ? 21.247 5.308 -39.329 1.00 93.69 83 LEU A N 1
ATOM 654 C CA . LEU A 1 83 ? 21.692 4.897 -37.996 1.00 93.69 83 LEU A CA 1
ATOM 655 C C . LEU A 1 83 ? 22.779 5.827 -37.442 1.00 93.69 83 LEU A C 1
ATOM 657 O O . LEU A 1 83 ? 23.901 5.876 -37.949 1.00 93.69 83 LEU A O 1
ATOM 661 N N . THR A 1 84 ? 22.456 6.529 -36.359 1.00 95.56 84 THR A N 1
ATOM 662 C CA . THR A 1 84 ? 23.395 7.381 -35.619 1.00 95.56 84 THR A CA 1
ATOM 663 C C . THR A 1 84 ? 23.438 7.001 -34.143 1.00 95.56 84 THR A C 1
ATOM 665 O O . THR A 1 84 ? 22.612 6.226 -33.665 1.00 95.56 84 THR A O 1
ATOM 668 N N . THR A 1 85 ? 24.423 7.533 -33.417 1.00 97.69 85 THR A N 1
ATOM 669 C CA . THR A 1 85 ? 24.645 7.246 -31.996 1.00 97.69 85 THR A CA 1
ATOM 670 C C . THR A 1 85 ? 24.720 8.527 -31.178 1.00 97.69 85 THR A C 1
ATOM 672 O O . THR A 1 85 ? 25.167 9.566 -31.669 1.00 97.69 85 THR A O 1
ATOM 675 N N . GLN A 1 86 ? 24.316 8.443 -29.916 1.00 98.31 86 GLN A N 1
ATOM 676 C CA . GLN A 1 86 ? 24.597 9.445 -28.898 1.00 98.31 86 GLN A CA 1
ATOM 677 C C . GLN A 1 86 ? 25.059 8.782 -27.615 1.00 98.31 86 GLN A C 1
ATOM 679 O O . GLN A 1 86 ? 24.674 7.655 -27.294 1.00 98.31 86 GLN A O 1
ATOM 684 N N . THR A 1 87 ? 25.848 9.522 -26.845 1.00 98.31 87 THR A N 1
ATOM 685 C CA . THR A 1 87 ? 26.337 9.067 -25.551 1.00 98.31 87 THR A CA 1
ATOM 686 C C . THR A 1 87 ? 26.128 10.115 -24.471 1.00 98.31 87 THR A C 1
ATOM 688 O O . THR A 1 87 ? 26.116 11.319 -24.723 1.00 98.31 87 THR A O 1
ATOM 691 N N . ALA A 1 88 ? 25.961 9.644 -23.241 1.00 97.94 88 ALA A N 1
ATOM 692 C CA . ALA A 1 88 ? 25.956 10.472 -22.047 1.00 97.94 88 ALA A CA 1
ATOM 693 C C . ALA A 1 88 ? 26.655 9.736 -20.909 1.00 97.94 88 ALA A C 1
ATOM 695 O O . ALA A 1 88 ? 26.752 8.510 -20.899 1.00 97.94 88 ALA A O 1
ATOM 696 N N . GLN A 1 89 ? 27.101 10.493 -19.917 1.00 96.94 89 GLN A N 1
ATOM 697 C CA . GLN A 1 89 ? 27.525 9.943 -18.640 1.00 96.94 89 GLN A CA 1
ATOM 698 C C . GLN A 1 89 ? 26.945 10.784 -17.511 1.00 96.94 89 GLN A C 1
ATOM 700 O O . GLN A 1 89 ? 26.756 11.992 -17.667 1.00 96.94 89 GLN A O 1
ATOM 705 N N . SER A 1 90 ? 26.653 10.150 -16.383 1.00 95.19 90 SER A N 1
ATOM 706 C CA . SER A 1 90 ? 26.166 10.846 -15.197 1.00 95.19 90 SER A CA 1
ATOM 707 C C . SER A 1 90 ? 26.643 10.141 -13.935 1.00 95.19 90 SER A C 1
ATOM 709 O O . SER A 1 90 ? 26.724 8.913 -13.896 1.00 95.19 90 SER A O 1
ATOM 711 N N . GLU A 1 91 ? 26.952 10.925 -12.906 1.00 93.38 91 GLU A N 1
ATOM 712 C CA . GLU A 1 91 ? 27.219 10.410 -11.566 1.00 93.38 91 GLU A CA 1
ATOM 713 C C . GLU A 1 91 ? 25.890 10.082 -10.896 1.00 93.38 91 GLU A C 1
ATOM 715 O O . GLU A 1 91 ? 25.101 10.980 -10.579 1.00 93.38 91 GLU A O 1
ATOM 720 N N . LEU A 1 92 ? 25.634 8.791 -10.697 1.00 86.75 92 LEU A N 1
ATOM 721 C CA . LEU A 1 92 ? 24.411 8.323 -10.062 1.00 86.75 92 LEU A CA 1
ATOM 722 C C . LEU A 1 92 ? 24.726 7.773 -8.683 1.00 86.75 92 LEU A C 1
ATOM 724 O O . LEU A 1 92 ? 25.608 6.938 -8.510 1.00 86.75 92 LEU A O 1
ATOM 728 N N . GLU A 1 93 ? 23.950 8.216 -7.705 1.00 82.56 93 GLU A N 1
ATOM 729 C CA . GLU A 1 93 ? 23.878 7.565 -6.404 1.00 82.56 93 GLU A CA 1
ATOM 730 C C . GLU A 1 93 ? 23.042 6.292 -6.501 1.00 82.56 93 GLU A C 1
ATOM 732 O O . GLU A 1 93 ? 22.228 6.139 -7.416 1.00 82.56 93 GLU A O 1
ATOM 737 N N . ARG A 1 94 ? 23.177 5.411 -5.511 1.00 73.12 94 ARG A N 1
ATOM 738 C CA . ARG A 1 94 ? 22.288 4.256 -5.365 1.00 73.12 94 ARG A CA 1
ATOM 739 C C . ARG A 1 94 ? 20.810 4.687 -5.387 1.00 73.12 94 ARG A C 1
ATOM 741 O O . ARG A 1 94 ? 20.445 5.700 -4.788 1.00 73.12 94 ARG A O 1
ATOM 748 N N . GLY A 1 95 ? 19.971 3.905 -6.064 1.00 73.81 95 GLY A N 1
ATOM 749 C CA . GLY A 1 95 ? 18.514 4.061 -6.056 1.00 73.81 95 GLY A CA 1
ATOM 750 C C . GLY A 1 95 ? 17.848 3.873 -7.414 1.00 73.81 95 GLY A C 1
ATOM 751 O O . GLY A 1 95 ? 18.468 3.395 -8.365 1.00 73.81 95 GLY A O 1
ATOM 752 N N . PHE A 1 96 ? 16.572 4.253 -7.503 1.00 79.94 96 PHE A N 1
ATOM 753 C CA . PHE A 1 96 ? 15.795 4.175 -8.742 1.00 79.94 96 PHE A CA 1
ATOM 754 C C . PHE A 1 96 ? 15.695 5.532 -9.447 1.00 79.94 96 PHE A C 1
ATOM 756 O O . PHE A 1 96 ? 15.340 6.561 -8.850 1.00 79.94 96 PHE A O 1
ATOM 763 N N . TYR A 1 97 ? 15.959 5.529 -10.754 1.00 82.12 97 TYR A N 1
ATOM 764 C CA . TYR A 1 97 ? 15.881 6.719 -11.601 1.00 82.12 97 TYR A CA 1
ATOM 765 C C . TYR A 1 97 ? 14.845 6.502 -12.686 1.00 82.12 97 TYR A C 1
ATOM 767 O O . TYR A 1 97 ? 14.969 5.575 -13.486 1.00 82.12 97 TYR A O 1
ATOM 775 N N . TYR A 1 98 ? 13.831 7.368 -12.703 1.00 83.81 98 TYR A N 1
ATOM 776 C CA . TYR A 1 98 ? 12.850 7.377 -13.778 1.00 83.81 98 TYR A CA 1
ATOM 777 C C . TYR A 1 98 ? 13.554 7.637 -15.108 1.00 83.81 98 TYR A C 1
ATOM 779 O O . TYR A 1 98 ? 14.380 8.548 -15.218 1.00 83.81 98 TYR A O 1
ATOM 787 N N . CYS A 1 99 ? 13.201 6.821 -16.087 1.00 87.44 99 CYS A N 1
ATOM 788 C CA . CYS A 1 99 ? 13.783 6.780 -17.407 1.00 87.44 99 CYS A CA 1
ATOM 789 C C . CYS A 1 99 ? 12.659 6.658 -18.439 1.00 87.44 99 CYS A C 1
ATOM 791 O O . CYS A 1 99 ? 11.737 5.849 -18.285 1.00 87.44 99 CYS A O 1
ATOM 793 N N . GLU A 1 100 ? 12.751 7.462 -19.490 1.00 91.06 100 GLU A N 1
ATOM 794 C CA . GLU A 1 100 ? 11.854 7.425 -20.638 1.00 91.06 100 GLU A CA 1
ATOM 795 C C . GLU A 1 100 ? 12.678 7.327 -21.917 1.00 91.06 100 GLU A C 1
ATOM 797 O O . GLU A 1 100 ? 13.579 8.138 -22.143 1.00 91.06 100 GLU A O 1
ATOM 802 N N . LEU A 1 101 ? 12.364 6.326 -22.740 1.00 97.75 101 LEU A N 1
ATOM 803 C CA . LEU A 1 101 ? 12.906 6.179 -24.081 1.00 97.75 101 LEU A CA 1
ATOM 804 C C . LEU A 1 101 ? 11.784 6.248 -25.102 1.00 97.75 101 LEU A C 1
ATOM 806 O O . LEU A 1 101 ? 10.783 5.548 -24.966 1.00 97.75 101 LEU A O 1
ATOM 810 N N . THR A 1 102 ? 11.968 7.061 -26.134 1.00 97.50 102 THR A N 1
ATOM 811 C CA . THR A 1 102 ? 11.017 7.194 -27.241 1.00 97.50 102 THR A CA 1
ATOM 812 C C . THR A 1 102 ? 11.749 6.946 -28.543 1.00 97.50 102 THR A C 1
ATOM 814 O O . THR A 1 102 ? 12.735 7.623 -28.832 1.00 97.50 102 THR A O 1
ATOM 817 N N . TYR A 1 103 ? 11.261 5.988 -29.322 1.00 97.44 103 TYR A N 1
ATOM 818 C CA . TYR A 1 103 ? 11.772 5.678 -30.646 1.00 97.44 103 TYR A CA 1
ATOM 819 C C . TYR A 1 103 ? 10.747 6.067 -31.702 1.00 97.44 103 TYR A C 1
ATOM 821 O O . TYR A 1 103 ? 9.586 5.676 -31.604 1.00 97.44 103 TYR A O 1
ATOM 829 N N . ASN A 1 104 ? 11.186 6.825 -32.700 1.00 95.88 104 ASN A N 1
ATOM 830 C CA . ASN A 1 104 ? 10.381 7.247 -33.834 1.00 95.88 104 ASN A CA 1
ATOM 831 C C . ASN A 1 104 ? 11.163 6.924 -35.112 1.00 95.88 104 ASN A C 1
ATOM 833 O O . ASN A 1 104 ? 12.232 7.490 -35.345 1.00 95.88 104 ASN A O 1
ATOM 837 N N . ASN A 1 105 ? 10.629 6.024 -35.929 1.00 93.12 105 ASN A N 1
ATOM 838 C CA . ASN A 1 105 ? 11.157 5.664 -37.243 1.00 93.12 105 ASN A CA 1
ATOM 839 C C . ASN A 1 105 ? 10.134 6.043 -38.310 1.00 93.12 105 ASN A C 1
ATOM 841 O O . ASN A 1 105 ? 8.933 5.819 -38.125 1.00 93.12 105 ASN A O 1
ATOM 845 N N . LYS A 1 106 ? 10.613 6.632 -39.405 1.00 91.00 106 LYS A N 1
ATOM 846 C CA . LYS A 1 106 ? 9.793 6.992 -40.555 1.00 91.00 106 LYS A CA 1
ATOM 847 C C . LYS A 1 106 ? 10.061 6.034 -41.698 1.00 91.00 106 LYS A C 1
ATOM 849 O O . LYS A 1 106 ? 11.208 5.780 -42.055 1.00 91.00 106 LYS A O 1
ATOM 854 N N . ALA A 1 107 ? 8.993 5.561 -42.323 1.00 90.31 107 ALA A N 1
ATOM 855 C CA . ALA A 1 107 ? 9.125 4.778 -43.531 1.00 90.31 107 ALA A CA 1
ATOM 856 C C . ALA A 1 107 ? 9.566 5.658 -44.711 1.00 90.31 107 ALA A C 1
ATOM 858 O O . ALA A 1 107 ? 9.048 6.756 -44.936 1.00 90.31 107 ALA A O 1
ATOM 859 N N . TYR A 1 108 ? 10.511 5.155 -45.501 1.00 85.25 108 TYR A N 1
ATOM 860 C CA . TYR A 1 108 ? 11.080 5.855 -46.648 1.00 85.25 108 TYR A CA 1
ATOM 861 C C . TYR A 1 108 ? 10.590 5.287 -47.979 1.00 85.25 108 TYR A C 1
ATOM 863 O O . TYR A 1 108 ? 10.427 4.082 -48.159 1.00 85.25 108 TYR A O 1
ATOM 871 N N . THR A 1 109 ? 10.417 6.176 -48.961 1.00 84.69 109 THR A N 1
ATOM 872 C CA . THR A 1 109 ? 10.182 5.803 -50.362 1.00 84.69 109 THR A CA 1
ATOM 873 C C . THR A 1 109 ? 11.480 5.975 -51.160 1.00 84.69 109 THR A C 1
ATOM 875 O O . THR A 1 109 ? 12.061 7.063 -51.126 1.00 84.69 109 THR A O 1
ATOM 878 N N . PRO A 1 110 ? 11.946 4.958 -51.912 1.00 88.12 110 PRO A N 1
ATOM 879 C CA . PRO A 1 110 ? 11.338 3.635 -52.117 1.00 88.12 110 PRO A CA 1
ATOM 880 C C . PRO A 1 110 ? 11.481 2.698 -50.903 1.00 88.12 110 PRO A C 1
ATOM 882 O O . PRO A 1 110 ? 12.507 2.727 -50.229 1.00 88.12 110 PRO A O 1
ATOM 885 N N . GLU A 1 111 ? 10.503 1.805 -50.696 1.00 88.19 111 GLU A N 1
ATOM 886 C CA . GLU A 1 111 ? 10.433 0.858 -49.559 1.00 88.19 111 GLU A CA 1
ATOM 887 C C . GLU A 1 111 ? 11.700 0.011 -49.368 1.00 88.19 111 GLU A C 1
ATOM 889 O O . GLU A 1 111 ? 12.064 -0.336 -48.246 1.00 88.19 111 GLU A O 1
ATOM 894 N N . ALA A 1 112 ? 12.416 -0.291 -50.456 1.00 86.00 112 ALA A N 1
ATOM 895 C CA . ALA A 1 112 ? 13.690 -1.015 -50.432 1.00 86.00 112 ALA A CA 1
ATOM 896 C C . ALA A 1 112 ? 14.812 -0.284 -49.669 1.00 86.00 112 ALA A C 1
ATOM 898 O O . ALA A 1 112 ? 15.865 -0.865 -49.436 1.00 86.00 112 ALA A O 1
ATOM 899 N N . LYS A 1 113 ? 14.613 0.990 -49.313 1.00 83.81 113 LYS A N 1
ATOM 900 C CA . LYS A 1 113 ? 15.531 1.795 -48.496 1.00 83.81 113 LYS A CA 1
ATOM 901 C C . LYS A 1 113 ? 14.991 2.072 -47.093 1.00 83.81 113 LYS A C 1
ATOM 903 O O . LYS A 1 113 ? 15.652 2.761 -46.327 1.00 83.81 113 LYS A O 1
ATOM 908 N N . SER A 1 114 ? 13.808 1.560 -46.766 1.00 89.88 114 SER A N 1
ATOM 909 C CA . SER A 1 114 ? 13.141 1.817 -45.498 1.00 89.88 114 SER A CA 1
ATOM 910 C C . SER A 1 114 ? 13.581 0.801 -44.451 1.00 89.88 114 SER A C 1
ATOM 912 O O . SER A 1 114 ? 13.110 -0.338 -44.440 1.00 89.88 114 SER A O 1
ATOM 914 N N . TYR A 1 115 ? 14.523 1.201 -43.603 1.00 92.56 115 TYR A N 1
ATOM 915 C CA . TYR A 1 115 ? 15.066 0.374 -42.530 1.00 92.56 115 TYR A CA 1
ATOM 916 C C . TYR A 1 115 ? 14.818 1.023 -41.174 1.00 92.56 115 TYR A C 1
ATOM 918 O O . TYR A 1 115 ? 14.644 2.232 -41.059 1.00 92.56 115 TYR A O 1
ATOM 926 N N . GLU A 1 116 ? 14.782 0.180 -40.153 1.00 94.75 116 GLU A N 1
ATOM 927 C CA . GLU A 1 116 ? 14.680 0.577 -38.760 1.00 94.75 116 GLU A CA 1
ATOM 928 C C . GLU A 1 116 ? 15.772 -0.118 -37.953 1.00 94.75 116 GLU A C 1
ATOM 930 O O . GLU A 1 116 ? 16.320 -1.138 -38.378 1.00 94.75 116 GLU A O 1
ATOM 935 N N . GLY A 1 117 ? 16.066 0.414 -36.777 1.00 95.88 117 GLY A N 1
ATOM 936 C CA . GLY A 1 117 ? 16.975 -0.187 -35.819 1.00 95.88 117 GLY A CA 1
ATOM 937 C C . GLY A 1 117 ? 17.225 0.758 -34.655 1.00 95.88 117 GLY A C 1
ATOM 938 O O . GLY A 1 117 ? 17.452 1.952 -34.850 1.00 95.88 117 GLY A O 1
ATOM 939 N N . CYS A 1 118 ? 17.197 0.235 -33.435 1.00 97.69 118 CYS A N 1
ATOM 940 C CA . CYS A 1 118 ? 17.586 1.004 -32.264 1.00 97.69 118 CYS A CA 1
ATOM 941 C C . CYS A 1 118 ? 18.101 0.114 -31.137 1.00 97.69 118 CYS A C 1
ATOM 943 O O . CYS A 1 118 ? 17.677 -1.031 -30.988 1.00 97.69 118 CYS A O 1
ATOM 945 N N . ILE A 1 119 ? 18.970 0.662 -30.295 1.00 98.44 119 ILE A N 1
ATOM 946 C CA . ILE A 1 119 ? 19.355 0.047 -29.024 1.00 98.44 119 ILE A CA 1
ATOM 947 C C . ILE A 1 119 ? 19.653 1.134 -27.996 1.00 98.44 119 ILE A C 1
ATOM 949 O O . ILE A 1 119 ? 20.208 2.177 -28.335 1.00 98.44 119 ILE A O 1
ATOM 953 N N . ALA A 1 120 ? 19.325 0.879 -26.733 1.00 98.44 120 ALA A N 1
ATOM 954 C CA . ALA A 1 120 ? 19.836 1.655 -25.610 1.00 98.44 120 ALA A CA 1
ATOM 955 C C . ALA A 1 120 ? 20.615 0.751 -24.659 1.00 98.44 120 ALA A C 1
ATOM 957 O O . ALA A 1 120 ? 20.148 -0.334 -24.316 1.00 98.44 120 ALA A O 1
ATOM 958 N N . ILE A 1 121 ? 21.790 1.195 -24.222 1.00 98.38 121 ILE A N 1
ATOM 959 C CA . ILE A 1 121 ? 22.700 0.434 -23.363 1.00 98.38 121 ILE A CA 1
ATOM 960 C C . ILE A 1 121 ? 23.130 1.319 -22.196 1.00 98.38 121 ILE A C 1
ATOM 962 O O . ILE A 1 121 ? 23.498 2.481 -22.382 1.00 98.38 121 ILE A O 1
ATOM 966 N N . MET A 1 122 ? 23.130 0.739 -20.997 1.00 96.50 122 MET A N 1
ATOM 967 C CA . MET A 1 122 ? 23.698 1.337 -19.793 1.00 96.50 122 MET A CA 1
ATOM 968 C C . MET A 1 122 ? 24.838 0.458 -19.276 1.00 96.50 122 MET A C 1
ATOM 970 O O . MET A 1 122 ? 24.707 -0.763 -19.219 1.00 96.50 122 MET A O 1
ATOM 974 N N . SER A 1 123 ? 25.938 1.080 -18.863 1.00 95.06 123 SER A N 1
ATOM 975 C CA . SER A 1 123 ? 27.106 0.410 -18.289 1.00 95.06 123 SER A CA 1
ATOM 976 C C . SER A 1 123 ? 27.629 1.177 -17.076 1.00 95.06 123 SER A C 1
ATOM 978 O O . SER A 1 123 ? 27.525 2.400 -17.009 1.00 95.06 123 SER A O 1
ATOM 980 N N . THR A 1 124 ? 28.198 0.454 -16.114 1.00 93.88 124 THR A N 1
ATOM 981 C CA . THR A 1 124 ? 28.811 1.008 -14.891 1.00 93.88 124 THR A CA 1
ATOM 982 C C . THR A 1 124 ? 30.335 0.913 -14.886 1.00 93.88 124 THR A C 1
ATOM 984 O O . THR A 1 124 ? 30.970 1.295 -13.910 1.00 93.88 124 THR A O 1
ATOM 987 N N . THR A 1 125 ? 30.931 0.344 -15.938 1.00 92.62 125 THR A N 1
ATOM 988 C CA . THR A 1 125 ? 32.386 0.126 -16.023 1.00 92.62 125 THR A CA 1
ATOM 989 C C . THR A 1 125 ? 33.028 1.109 -16.991 1.00 92.62 125 THR A C 1
ATOM 991 O O . THR A 1 125 ? 33.968 1.806 -16.632 1.00 92.62 125 THR A O 1
ATOM 994 N N . GLU A 1 126 ? 32.487 1.195 -18.202 1.00 95.31 126 GLU A N 1
ATOM 995 C CA . GLU A 1 126 ? 32.959 2.090 -19.257 1.00 95.31 126 GLU A CA 1
ATOM 996 C C . GLU A 1 126 ? 31.850 2.365 -20.278 1.00 95.31 126 GLU A C 1
ATOM 998 O O . GLU A 1 126 ? 30.796 1.717 -20.256 1.00 95.31 126 GLU A O 1
ATOM 1003 N N . MET A 1 127 ? 32.090 3.317 -21.182 1.00 97.56 127 MET A N 1
ATOM 1004 C CA . MET A 1 127 ? 31.178 3.616 -22.283 1.00 97.56 127 MET A CA 1
ATOM 1005 C C . MET A 1 127 ? 30.957 2.368 -23.150 1.00 97.56 127 MET A C 1
ATOM 1007 O O . MET A 1 127 ? 31.944 1.817 -23.638 1.00 97.56 127 MET A O 1
ATOM 1011 N N . PRO A 1 128 ? 29.700 1.940 -23.399 1.00 97.06 128 PRO A N 1
ATOM 1012 C CA . PRO A 1 128 ? 29.434 0.794 -24.258 1.00 97.06 128 PRO A CA 1
ATOM 1013 C C . PRO A 1 128 ? 30.143 0.913 -25.619 1.00 97.06 128 PRO A C 1
ATOM 1015 O O . PRO A 1 128 ? 30.190 2.026 -26.176 1.00 97.06 128 PRO A O 1
ATOM 1018 N N . PRO A 1 129 ? 30.679 -0.193 -26.172 1.00 96.00 129 PRO A N 1
ATOM 1019 C CA . PRO A 1 129 ? 31.345 -0.189 -27.468 1.00 96.00 129 PRO A CA 1
ATOM 1020 C C . PRO A 1 129 ? 30.458 0.402 -28.561 1.00 96.00 129 PRO A C 1
ATOM 1022 O O . PRO A 1 129 ? 29.256 0.141 -28.617 1.00 96.00 129 PRO A O 1
ATOM 1025 N N . ALA A 1 130 ? 31.055 1.212 -29.431 1.00 95.50 130 ALA A N 1
ATOM 1026 C CA . ALA A 1 130 ? 30.356 1.744 -30.590 1.00 95.50 130 ALA A CA 1
ATOM 1027 C C . ALA A 1 130 ? 29.984 0.616 -31.563 1.00 95.50 130 ALA A C 1
ATOM 1029 O O . ALA A 1 130 ? 30.722 -0.359 -31.709 1.00 95.50 130 ALA A O 1
ATOM 1030 N N . GLY A 1 131 ? 28.851 0.784 -32.236 1.00 94.69 131 GLY A N 1
ATOM 1031 C CA . GLY A 1 131 ? 28.514 0.018 -33.425 1.00 94.69 131 GLY A CA 1
ATOM 1032 C C . GLY A 1 131 ? 29.279 0.516 -34.653 1.00 94.69 131 GLY A C 1
ATOM 1033 O O . GLY A 1 131 ? 30.252 1.272 -34.562 1.00 94.69 131 GLY A O 1
ATOM 1034 N N . LYS A 1 132 ? 28.797 0.122 -35.828 1.00 96.44 132 LYS A N 1
ATOM 1035 C CA . LYS A 1 132 ? 29.291 0.586 -37.124 1.00 96.44 132 LYS A CA 1
ATOM 1036 C C . LYS A 1 132 ? 28.215 1.437 -37.782 1.00 96.44 132 LYS A C 1
ATOM 1038 O O . LYS A 1 132 ? 27.133 0.942 -38.062 1.00 96.44 132 LYS A O 1
ATOM 1043 N N . TYR A 1 133 ? 28.521 2.695 -38.072 1.00 93.62 133 TYR A N 1
ATOM 1044 C CA . TYR A 1 133 ? 27.540 3.649 -38.595 1.00 93.62 133 TYR A CA 1
ATOM 1045 C C . TYR A 1 133 ? 27.907 4.030 -40.026 1.00 93.62 133 TYR A C 1
ATOM 1047 O O . TYR A 1 133 ? 28.871 4.763 -40.255 1.00 93.62 133 TYR A O 1
ATOM 1055 N N . VAL A 1 134 ? 27.177 3.490 -41.000 1.00 92.50 134 VAL A N 1
ATOM 1056 C CA . VAL A 1 134 ? 27.374 3.797 -42.419 1.00 92.50 134 VAL A CA 1
ATOM 1057 C C . VAL A 1 134 ? 26.306 4.790 -42.848 1.00 92.50 134 VAL A C 1
ATOM 1059 O O . VAL A 1 134 ? 25.116 4.481 -42.890 1.00 92.50 134 VAL A O 1
ATOM 1062 N N . GLN A 1 135 ? 26.749 6.001 -43.177 1.00 89.00 135 GLN A N 1
ATOM 1063 C CA . GLN A 1 135 ? 25.864 7.076 -43.602 1.00 89.00 135 GLN A CA 1
ATOM 1064 C C . GLN A 1 135 ? 25.033 6.647 -44.822 1.00 89.00 135 GLN A C 1
ATOM 1066 O O . GLN A 1 135 ? 25.575 6.116 -45.792 1.00 89.00 135 GLN A O 1
ATOM 1071 N N . TYR A 1 136 ? 23.724 6.902 -44.769 1.00 85.19 136 TYR A N 1
ATOM 1072 C CA . TYR A 1 136 ? 22.744 6.572 -45.815 1.00 85.19 136 TYR A CA 1
ATOM 1073 C C . TYR A 1 136 ? 22.600 5.076 -46.166 1.00 85.19 136 TYR A C 1
ATOM 1075 O O . TYR A 1 136 ? 21.964 4.757 -47.172 1.00 85.19 136 TYR A O 1
ATOM 1083 N N . ASP A 1 137 ? 23.169 4.158 -45.373 1.00 87.94 137 ASP A N 1
ATOM 1084 C CA . ASP A 1 137 ? 23.054 2.712 -45.601 1.00 87.94 137 ASP A CA 1
ATOM 1085 C C . ASP A 1 137 ? 23.013 1.921 -44.283 1.00 87.94 137 ASP A C 1
ATOM 1087 O O . ASP A 1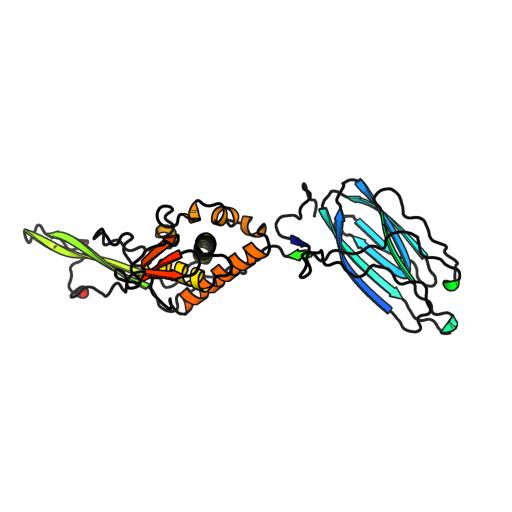 137 ? 23.996 1.340 -43.809 1.00 87.94 137 ASP A O 1
ATOM 1091 N N . THR A 1 138 ? 21.824 1.870 -43.692 1.00 88.06 138 THR A N 1
ATOM 1092 C CA . THR A 1 138 ? 21.551 1.154 -42.439 1.00 88.06 138 THR A CA 1
ATOM 1093 C C . THR A 1 138 ? 21.811 -0.348 -42.563 1.00 88.06 138 THR A C 1
ATOM 1095 O O . THR A 1 138 ? 22.199 -0.984 -41.590 1.00 88.06 138 THR A O 1
ATOM 1098 N N . THR A 1 139 ? 21.717 -0.923 -43.766 1.00 90.75 139 THR A N 1
ATOM 1099 C CA . THR A 1 139 ? 21.957 -2.361 -43.993 1.00 90.75 139 THR A CA 1
ATOM 1100 C C . THR A 1 139 ? 23.416 -2.773 -43.813 1.00 90.75 139 THR A C 1
ATOM 1102 O O . THR A 1 139 ? 23.701 -3.933 -43.526 1.00 90.75 139 THR A O 1
ATOM 1105 N N . LYS A 1 140 ? 24.347 -1.824 -43.971 1.00 93.31 140 LYS A N 1
ATOM 1106 C CA . LYS A 1 140 ? 25.789 -2.014 -43.734 1.00 93.31 140 LYS A CA 1
ATOM 1107 C C . LYS A 1 140 ? 26.240 -1.532 -42.357 1.00 93.31 140 LYS A C 1
ATOM 1109 O O . LYS A 1 140 ? 27.442 -1.577 -42.063 1.00 93.31 140 LYS A O 1
ATOM 1114 N N . SER A 1 141 ? 25.293 -1.032 -41.570 1.00 95.31 141 SER A N 1
ATOM 1115 C CA . SER A 1 141 ? 25.505 -0.572 -40.211 1.00 95.31 141 SER A CA 1
ATOM 1116 C C . SER A 1 141 ? 25.305 -1.713 -39.215 1.00 95.31 141 SER A C 1
ATOM 1118 O O . SER A 1 141 ? 24.688 -2.732 -39.516 1.00 95.31 141 SER A O 1
ATOM 1120 N N . GLU A 1 142 ? 25.842 -1.541 -38.016 1.00 97.06 142 GLU A N 1
ATOM 1121 C CA . GLU A 1 142 ? 25.733 -2.482 -36.908 1.00 97.06 142 GLU A CA 1
ATOM 1122 C C . GLU A 1 142 ? 25.412 -1.676 -35.650 1.00 97.06 142 GLU A C 1
ATOM 1124 O O . GLU A 1 142 ? 26.057 -0.659 -35.390 1.00 97.06 142 GLU A O 1
ATOM 1129 N N . LEU A 1 143 ? 24.415 -2.116 -34.879 1.00 97.56 143 LEU A N 1
ATOM 1130 C CA . LEU A 1 143 ? 24.110 -1.524 -33.576 1.00 97.56 143 LEU A CA 1
ATOM 1131 C C . LEU A 1 143 ? 25.278 -1.746 -32.608 1.00 97.56 143 LEU A C 1
ATOM 1133 O O . LEU A 1 143 ? 26.022 -2.722 -32.718 1.00 97.56 143 LEU A O 1
ATOM 1137 N N . ALA A 1 144 ? 25.409 -0.859 -31.628 1.00 96.94 144 ALA A N 1
ATOM 1138 C CA . ALA A 1 144 ? 26.309 -1.041 -30.502 1.00 96.94 144 ALA A CA 1
ATOM 1139 C C . ALA A 1 144 ? 26.107 -2.398 -29.813 1.00 96.94 144 ALA A C 1
ATOM 1141 O O . ALA A 1 144 ? 24.995 -2.925 -29.726 1.00 96.94 144 ALA A O 1
ATOM 1142 N N . SER A 1 145 ? 27.201 -2.947 -29.285 1.00 94.06 145 SER A N 1
ATOM 1143 C CA . SER A 1 145 ? 27.186 -4.227 -28.577 1.00 94.06 145 SER A CA 1
ATOM 1144 C C . SER A 1 145 ? 27.073 -4.026 -27.067 1.00 94.06 145 SER A C 1
ATOM 1146 O O . SER A 1 145 ? 27.707 -3.149 -26.480 1.00 94.06 145 SER A O 1
ATOM 1148 N N . GLY A 1 146 ? 26.246 -4.849 -26.425 1.00 93.75 146 GLY A N 1
ATOM 1149 C CA . GLY A 1 146 ? 26.021 -4.819 -24.984 1.00 93.75 146 GLY A CA 1
ATOM 1150 C C . GLY A 1 146 ? 24.633 -5.325 -24.612 1.00 93.75 146 GLY A C 1
ATOM 1151 O O . GLY A 1 146 ? 23.836 -5.694 -25.474 1.00 93.75 146 GLY A O 1
ATOM 1152 N N . THR A 1 147 ? 24.347 -5.352 -23.312 1.00 96.25 147 THR A N 1
ATOM 1153 C CA . THR A 1 147 ? 23.028 -5.735 -22.797 1.00 96.25 147 THR A CA 1
ATOM 1154 C C . THR A 1 147 ? 22.052 -4.574 -22.990 1.00 96.25 147 THR A C 1
ATOM 1156 O O . THR A 1 147 ? 22.275 -3.515 -22.394 1.00 96.25 147 THR A O 1
ATOM 1159 N N . PRO A 1 148 ? 20.972 -4.734 -23.779 1.00 97.44 148 PRO A N 1
ATOM 1160 C CA . PRO A 1 148 ? 20.001 -3.667 -23.948 1.00 97.44 148 PRO A CA 1
ATOM 1161 C C . PRO A 1 148 ? 19.324 -3.329 -22.620 1.00 97.44 148 PRO A C 1
ATOM 1163 O O . PRO A 1 148 ? 19.064 -4.206 -21.790 1.00 97.44 148 PRO A O 1
ATOM 1166 N N . MET A 1 149 ? 19.011 -2.053 -22.430 1.00 97.00 149 MET A N 1
ATOM 1167 C CA . MET A 1 149 ? 18.310 -1.579 -21.248 1.00 97.00 149 MET A CA 1
ATOM 1168 C C . MET A 1 149 ? 16.935 -2.234 -21.148 1.00 97.00 149 MET A C 1
ATOM 1170 O O .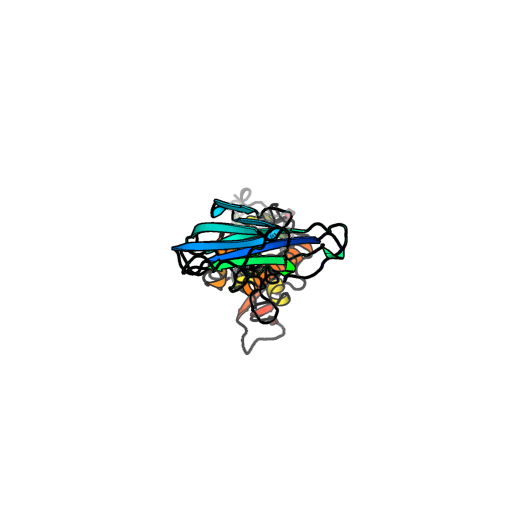 MET A 1 149 ? 16.172 -2.273 -22.112 1.00 97.00 149 MET A O 1
ATOM 1174 N N . LYS A 1 150 ? 16.604 -2.680 -19.942 1.00 95.06 150 LYS A N 1
ATOM 1175 C CA . LYS A 1 150 ? 15.247 -3.005 -19.519 1.00 95.06 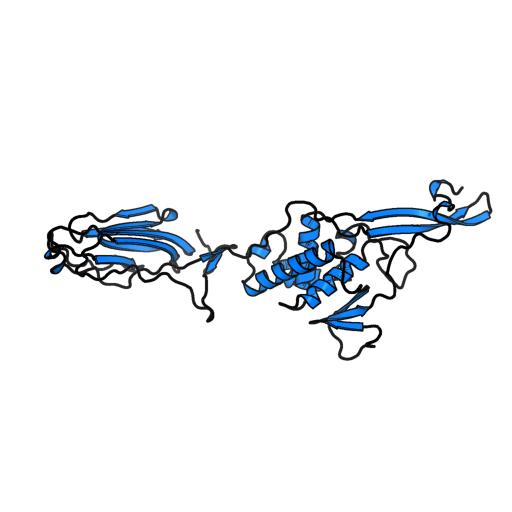150 LYS A CA 1
ATOM 1176 C C . LYS A 1 150 ? 14.873 -2.075 -18.378 1.00 95.06 150 LYS A C 1
ATOM 1178 O O . LYS A 1 150 ? 15.714 -1.778 -17.528 1.00 95.06 150 LYS A O 1
ATOM 1183 N N . LEU A 1 151 ? 13.640 -1.582 -18.377 1.00 92.69 151 LEU A N 1
ATOM 1184 C CA . LEU A 1 151 ? 13.181 -0.649 -17.354 1.00 92.69 151 LEU A CA 1
ATOM 1185 C C . LEU A 1 151 ? 12.261 -1.365 -16.377 1.00 92.69 151 LEU A C 1
ATOM 1187 O O . LEU A 1 151 ? 11.287 -1.994 -16.782 1.00 92.69 151 LEU A O 1
ATOM 1191 N N . LEU A 1 152 ? 12.529 -1.210 -15.086 1.00 87.44 152 LEU A N 1
ATOM 1192 C CA . LEU A 1 152 ? 11.661 -1.722 -14.037 1.00 87.44 152 LEU A CA 1
ATOM 1193 C C . LEU A 1 152 ? 10.354 -0.937 -14.017 1.00 87.44 152 LEU A C 1
ATOM 1195 O O . LEU A 1 152 ? 10.346 0.299 -14.066 1.00 87.44 152 LEU A O 1
ATOM 1199 N N . LYS A 1 153 ? 9.239 -1.649 -13.883 1.00 78.12 153 LYS A N 1
ATOM 1200 C CA . LYS A 1 153 ? 7.971 -1.038 -13.497 1.00 78.12 153 LYS A CA 1
ATOM 1201 C C . LYS A 1 153 ? 7.960 -0.937 -11.974 1.00 78.12 153 LYS A C 1
ATOM 1203 O O . LYS A 1 153 ? 8.016 -1.953 -11.293 1.00 78.12 153 LYS A O 1
ATOM 1208 N N . LEU A 1 154 ? 7.897 0.275 -11.423 1.00 64.62 154 LEU A N 1
ATOM 1209 C CA . LEU A 1 154 ? 7.659 0.456 -9.988 1.00 64.62 154 LEU A CA 1
ATOM 1210 C C . LEU A 1 154 ? 6.159 0.591 -9.724 1.00 64.62 154 LEU A C 1
ATOM 1212 O O . LEU A 1 154 ? 5.482 1.366 -10.401 1.00 64.62 154 LEU A O 1
ATOM 1216 N N . GLY A 1 155 ? 5.662 -0.160 -8.747 1.00 55.09 155 GLY A N 1
ATOM 1217 C CA . GLY A 1 155 ? 4.357 0.037 -8.141 1.00 55.09 155 GLY A CA 1
ATOM 1218 C C . GLY A 1 155 ? 4.435 1.118 -7.076 1.00 55.09 155 GLY A C 1
ATOM 1219 O O . GLY A 1 155 ? 5.470 1.321 -6.436 1.00 55.09 155 GLY A O 1
ATOM 1220 N N . LYS A 1 156 ? 3.338 1.853 -6.898 1.00 45.88 156 LYS A N 1
ATOM 1221 C CA . LYS A 1 156 ? 3.199 2.779 -5.769 1.00 45.88 156 LYS A CA 1
ATOM 1222 C C . LYS A 1 156 ? 3.159 1.939 -4.491 1.00 45.88 156 LYS A C 1
ATOM 1224 O O . LYS A 1 156 ? 2.413 0.971 -4.472 1.00 45.88 156 LYS A O 1
ATOM 1229 N N . GLY A 1 157 ? 3.955 2.296 -3.482 1.00 56.59 157 GLY A N 1
ATOM 1230 C CA . GLY A 1 157 ? 4.009 1.671 -2.153 1.00 56.59 157 GLY A CA 1
ATOM 1231 C C . GLY A 1 157 ? 2.651 1.603 -1.466 1.00 56.59 157 GLY A C 1
ATOM 1232 O O . GLY A 1 157 ? 1.647 2.013 -2.047 1.00 56.59 157 GLY A O 1
ATOM 1233 N N . CYS A 1 158 ? 2.609 1.068 -0.242 1.00 61.81 158 CYS A N 1
ATOM 1234 C CA . CYS A 1 158 ? 1.331 0.804 0.407 1.00 61.81 158 CYS A CA 1
ATOM 1235 C C . CYS A 1 158 ? 0.474 2.071 0.485 1.00 61.81 158 CYS A C 1
ATOM 1237 O O . CYS A 1 158 ? 0.786 3.016 1.213 1.00 61.81 158 CYS A O 1
ATOM 1239 N N . ARG A 1 159 ? -0.598 2.087 -0.306 1.00 69.31 159 ARG A N 1
ATOM 1240 C CA . ARG A 1 159 ? -1.534 3.192 -0.398 1.00 69.31 159 ARG A CA 1
ATOM 1241 C C . ARG A 1 159 ? -2.876 2.679 0.066 1.00 69.31 159 ARG A C 1
ATOM 1243 O O . ARG A 1 159 ? -3.579 2.013 -0.680 1.00 69.31 159 ARG A O 1
ATOM 1250 N N . ILE A 1 160 ? -3.206 3.054 1.285 1.00 76.19 160 ILE A N 1
ATOM 1251 C CA . ILE A 1 160 ? -4.540 2.885 1.825 1.00 76.19 160 ILE A CA 1
ATOM 1252 C C . ILE A 1 160 ? -5.303 4.172 1.522 1.00 76.19 160 ILE A C 1
ATOM 1254 O O . ILE A 1 160 ? -4.831 5.265 1.860 1.00 76.19 160 ILE A O 1
ATOM 1258 N N . ASP A 1 161 ? -6.461 4.065 0.874 1.00 75.19 161 ASP A N 1
ATOM 1259 C CA . ASP A 1 161 ? -7.333 5.211 0.610 1.00 75.19 161 ASP A CA 1
ATOM 1260 C C . ASP A 1 161 ? -8.114 5.574 1.886 1.00 75.19 161 ASP A C 1
ATOM 1262 O O . ASP A 1 161 ? -9.326 5.399 2.007 1.00 75.19 161 ASP A O 1
ATOM 1266 N N . TRP A 1 162 ? -7.375 6.086 2.875 1.00 84.25 162 TRP A N 1
ATOM 1267 C CA . TRP A 1 162 ? -7.924 6.522 4.152 1.00 84.25 162 TRP A CA 1
ATOM 1268 C C . TRP A 1 162 ? -9.044 7.554 3.951 1.00 84.25 162 TRP A C 1
ATOM 1270 O O . TRP A 1 162 ? -8.884 8.491 3.156 1.00 84.25 162 TRP A O 1
ATOM 1280 N N . PRO A 1 163 ? -10.145 7.470 4.722 1.00 82.19 163 PRO A N 1
ATOM 1281 C CA . PRO A 1 163 ? -11.151 8.519 4.731 1.00 82.19 163 PRO A CA 1
ATOM 1282 C C . PRO A 1 163 ? -10.521 9.875 5.056 1.00 82.19 163 PRO A C 1
ATOM 1284 O O . PRO A 1 163 ? -9.703 9.997 5.962 1.00 82.19 163 PRO A O 1
ATOM 1287 N N . THR A 1 164 ? -10.919 10.913 4.325 1.00 85.44 164 THR A N 1
ATOM 1288 C CA . THR A 1 164 ? -10.483 12.302 4.571 1.00 85.44 164 THR A CA 1
ATOM 1289 C C . THR A 1 164 ? -11.545 13.131 5.289 1.00 85.44 164 THR A C 1
ATOM 1291 O O . THR A 1 164 ? -11.291 14.260 5.706 1.00 85.44 164 THR A O 1
ATOM 1294 N N . LYS A 1 165 ? -12.743 12.566 5.443 1.00 92.31 165 LYS A N 1
ATOM 1295 C CA . LYS A 1 165 ? -13.895 13.142 6.136 1.00 92.31 165 LYS A CA 1
ATOM 1296 C C . LYS A 1 165 ? -14.364 12.172 7.223 1.00 92.31 165 LYS A C 1
ATOM 1298 O O . LYS A 1 165 ? -14.033 10.988 7.139 1.00 92.31 165 LYS A O 1
ATOM 1303 N N . PRO A 1 166 ? -15.126 12.649 8.222 1.00 95.44 166 PRO A N 1
ATOM 1304 C CA . PRO A 1 166 ? -15.779 11.763 9.173 1.00 95.44 166 PRO A CA 1
ATOM 1305 C C . PRO A 1 166 ? -16.637 10.704 8.468 1.00 95.44 166 PRO A C 1
ATOM 1307 O O . PRO A 1 166 ? -17.298 11.001 7.470 1.00 95.44 166 PRO A O 1
ATOM 1310 N N . VAL A 1 167 ? -16.611 9.482 8.992 1.00 95.56 167 VAL A N 1
ATOM 1311 C CA . VAL A 1 167 ? -17.390 8.339 8.508 1.00 95.56 167 VAL A CA 1
ATOM 1312 C C . VAL A 1 167 ? -18.578 8.153 9.440 1.00 95.56 167 VAL A C 1
ATOM 1314 O O . VAL A 1 167 ? -18.392 7.924 10.633 1.00 95.56 167 VAL A O 1
ATOM 1317 N N . ALA A 1 168 ? -19.789 8.284 8.903 1.00 94.81 168 ALA A N 1
ATOM 1318 C CA . ALA A 1 168 ? -21.016 8.093 9.665 1.00 94.81 168 ALA A CA 1
ATOM 1319 C C . ALA A 1 168 ? -21.245 6.613 9.993 1.00 94.81 168 ALA A C 1
ATOM 1321 O O . ALA A 1 168 ? -20.934 5.736 9.185 1.00 94.81 168 ALA A O 1
ATOM 1322 N N . LEU A 1 169 ? -21.827 6.355 11.160 1.00 92.56 169 LEU A N 1
ATOM 1323 C CA . LEU A 1 169 ? -22.384 5.052 11.494 1.00 92.56 169 LEU A CA 1
ATOM 1324 C C . LEU A 1 169 ? -23.757 4.927 10.831 1.00 92.56 169 LEU A C 1
ATOM 1326 O O . LEU A 1 169 ? -24.564 5.855 10.895 1.00 92.56 169 LEU A O 1
ATOM 1330 N N . GLY A 1 170 ? -24.047 3.770 10.236 1.00 90.06 170 GLY A N 1
ATOM 1331 C CA . GLY A 1 170 ? -25.371 3.480 9.682 1.00 90.06 170 GLY A CA 1
ATOM 1332 C C . GLY A 1 170 ? -26.458 3.452 10.754 1.00 90.06 170 GLY A C 1
ATOM 1333 O O . GLY A 1 170 ? -27.583 3.879 10.508 1.00 90.06 170 GLY A O 1
ATOM 1334 N N . THR A 1 171 ? -26.100 3.011 11.963 1.00 87.00 171 THR A N 1
ATOM 1335 C CA . THR A 1 171 ? -26.938 3.118 13.160 1.00 87.00 171 THR A CA 1
ATOM 1336 C C . THR A 1 171 ? -26.135 3.798 14.262 1.00 87.00 171 THR A C 1
ATOM 1338 O O . THR A 1 171 ? -25.111 3.253 14.680 1.00 87.00 171 THR A O 1
ATOM 1341 N N . PRO A 1 172 ? -26.552 4.983 14.734 1.00 88.38 172 PRO A N 1
ATOM 1342 C CA . PRO A 1 172 ? -25.863 5.634 15.831 1.00 88.38 172 PRO A CA 1
ATOM 1343 C C . PRO A 1 172 ? -25.887 4.822 17.120 1.00 88.38 172 PRO A C 1
ATOM 1345 O O . PRO A 1 172 ? -26.883 4.179 17.446 1.00 88.38 172 PRO A O 1
ATOM 1348 N N . ILE A 1 173 ? -24.808 4.930 17.886 1.00 84.50 173 ILE A N 1
ATOM 1349 C CA . ILE A 1 173 ? -24.690 4.294 19.196 1.00 84.50 173 ILE A CA 1
ATOM 1350 C C . ILE A 1 173 ? -25.116 5.303 20.250 1.00 84.50 173 ILE A C 1
ATOM 1352 O O . ILE A 1 173 ? -24.501 6.361 20.368 1.00 84.50 173 ILE A O 1
ATOM 1356 N N . GLU A 1 174 ? -26.145 4.977 21.023 1.00 84.06 174 GLU A N 1
ATOM 1357 C CA . GLU A 1 174 ? -26.634 5.795 22.134 1.00 84.06 174 GLU A CA 1
ATOM 1358 C C . GLU A 1 174 ? -26.337 5.124 23.472 1.00 84.06 174 GLU A C 1
ATOM 1360 O O . GLU A 1 174 ? -26.385 3.899 23.582 1.00 84.06 174 GLU A O 1
ATOM 1365 N N . TRP A 1 175 ? -26.065 5.926 24.501 1.00 82.12 175 TRP A N 1
ATOM 1366 C CA . TRP A 1 175 ? -25.899 5.420 25.862 1.00 82.12 175 TRP A CA 1
ATOM 1367 C C . TRP A 1 175 ? -26.583 6.276 26.917 1.00 82.12 175 TRP A C 1
ATOM 1369 O O . TRP A 1 175 ? -26.793 7.480 26.743 1.00 82.12 175 TRP A O 1
ATOM 1379 N N . TYR A 1 176 ? -26.877 5.627 28.045 1.00 80.50 176 TYR A N 1
ATOM 1380 C CA . TYR A 1 176 ? -27.556 6.196 29.204 1.00 80.50 176 TYR A CA 1
ATOM 1381 C C . TYR A 1 176 ? -26.859 5.696 30.482 1.00 80.50 176 TYR A C 1
ATOM 1383 O O . TYR A 1 176 ? -26.773 4.495 30.722 1.00 80.50 176 TYR A O 1
ATOM 1391 N N . GLU A 1 177 ? -26.340 6.605 31.309 1.00 80.12 177 GLU A N 1
ATOM 1392 C CA . GLU A 1 177 ? -25.643 6.292 32.564 1.00 80.12 177 GLU A CA 1
ATOM 1393 C C . GLU A 1 177 ? -26.457 6.745 33.777 1.00 80.12 177 GLU A C 1
ATOM 1395 O O . GLU A 1 177 ? -26.747 7.931 33.937 1.00 80.12 177 GLU A O 1
ATOM 1400 N N . THR A 1 178 ? -26.755 5.832 34.696 1.00 80.06 178 THR A N 1
ATOM 1401 C CA . THR A 1 178 ? -27.294 6.181 36.017 1.00 80.06 178 THR A CA 1
ATOM 1402 C C . THR A 1 178 ? -26.182 6.321 37.052 1.00 80.06 178 THR A C 1
ATOM 1404 O O . THR A 1 178 ? -25.137 5.675 36.951 1.00 80.06 178 THR A O 1
ATOM 1407 N N . SER A 1 179 ? -26.443 7.069 38.115 1.00 83.31 179 SER A N 1
ATOM 1408 C CA . SER A 1 179 ? -25.651 7.029 39.346 1.00 83.31 179 SER A CA 1
ATOM 1409 C C . SER A 1 179 ? -26.547 6.989 40.577 1.00 83.31 179 SER A C 1
ATOM 1411 O O . SER A 1 179 ? -27.752 7.236 40.506 1.00 83.31 179 SER A O 1
ATOM 1413 N N . ARG A 1 180 ? -25.956 6.638 41.721 1.00 87.69 180 ARG A N 1
ATOM 1414 C CA . ARG A 1 180 ? -26.645 6.583 43.008 1.00 87.69 180 ARG A CA 1
ATOM 1415 C C . ARG A 1 180 ? -26.118 7.704 43.894 1.00 87.69 180 ARG A C 1
ATOM 1417 O O . ARG A 1 180 ? -24.958 7.660 44.291 1.00 87.69 180 ARG A O 1
ATOM 1424 N N . GLN A 1 181 ? -26.968 8.675 44.202 1.00 88.31 181 GLN A N 1
ATOM 1425 C CA . GLN A 1 181 ? -26.631 9.833 45.030 1.00 88.31 181 GLN A CA 1
ATOM 1426 C C . GLN A 1 181 ? -27.391 9.763 46.354 1.00 88.31 181 GLN A C 1
ATOM 1428 O O . GLN A 1 181 ? -28.483 9.196 46.418 1.00 88.31 181 GLN A O 1
ATOM 1433 N N . PHE A 1 182 ? -26.795 10.278 47.428 1.00 92.19 182 PHE A N 1
ATOM 1434 C CA . PHE A 1 182 ? -27.476 10.381 48.717 1.00 92.19 182 PHE A CA 1
ATOM 1435 C C . PHE A 1 182 ? -28.217 11.715 48.778 1.00 92.19 182 PHE A C 1
ATOM 1437 O O . PHE A 1 182 ? -27.584 12.762 48.733 1.00 92.19 182 PHE A O 1
ATOM 1444 N N . ASP A 1 183 ? -29.542 11.656 48.866 1.00 91.81 183 ASP A N 1
ATOM 1445 C CA . ASP A 1 183 ? -30.405 12.817 49.048 1.00 91.81 183 ASP A CA 1
ATOM 1446 C C . ASP A 1 183 ? -30.532 13.084 50.552 1.00 91.81 183 ASP A C 1
ATOM 1448 O O . ASP A 1 183 ? -31.130 12.292 51.291 1.00 91.81 183 ASP A O 1
ATOM 1452 N N . THR A 1 184 ? -29.927 14.172 51.016 1.00 90.44 184 THR A N 1
ATOM 1453 C CA . THR A 1 184 ? -29.937 14.614 52.412 1.00 90.44 184 THR A CA 1
ATOM 1454 C C . THR A 1 184 ? -31.310 15.118 52.844 1.00 90.44 184 THR A C 1
ATOM 1456 O O . THR A 1 184 ? -31.686 14.916 54.000 1.00 90.44 184 THR A O 1
ATOM 1459 N N . ALA A 1 185 ? -32.100 15.692 51.932 1.00 89.44 185 ALA A N 1
ATOM 1460 C CA . ALA A 1 185 ? -33.455 16.152 52.223 1.00 89.44 185 ALA A CA 1
ATOM 1461 C C . ALA A 1 185 ? -34.419 14.974 52.446 1.00 89.44 185 ALA A C 1
ATOM 1463 O O . ALA A 1 185 ? -35.295 15.035 53.310 1.00 89.44 185 ALA A O 1
ATOM 1464 N N . GLN A 1 186 ? -34.240 13.882 51.700 1.00 88.00 186 GLN A N 1
ATOM 1465 C CA . GLN A 1 186 ? -35.040 12.658 51.826 1.00 88.00 186 GLN A CA 1
ATOM 1466 C C . GLN A 1 186 ? -34.390 11.588 52.722 1.00 88.00 186 GLN A C 1
ATOM 1468 O O . GLN A 1 186 ? -35.002 10.543 52.960 1.00 88.00 186 GLN A O 1
ATOM 1473 N N . ASN A 1 187 ? -33.165 11.830 53.203 1.00 92.56 187 ASN A N 1
ATOM 1474 C CA . ASN A 1 187 ? -32.337 10.917 53.997 1.00 92.56 187 ASN A CA 1
ATOM 1475 C C . ASN A 1 187 ? -32.254 9.491 53.405 1.00 92.56 187 ASN A C 1
ATOM 1477 O O . ASN A 1 187 ? -32.400 8.492 54.116 1.00 92.56 187 ASN A O 1
ATOM 1481 N N . LYS A 1 188 ? -32.072 9.380 52.082 1.00 93.81 188 LYS A N 1
ATOM 1482 C CA . LYS A 1 188 ? -31.995 8.091 51.371 1.00 93.81 188 LYS A CA 1
ATOM 1483 C C . LYS A 1 188 ? -31.148 8.182 50.105 1.00 93.81 188 LYS A C 1
ATOM 1485 O O . LYS A 1 188 ? -30.967 9.247 49.530 1.00 93.81 188 LYS A O 1
ATOM 1490 N N . TYR A 1 189 ? -30.697 7.030 49.613 1.00 91.38 189 TYR A N 1
ATOM 1491 C CA . TYR A 1 189 ? -30.089 6.947 48.286 1.00 91.38 189 TYR A CA 1
ATOM 1492 C C . TYR A 1 189 ? -31.148 6.978 47.180 1.00 91.38 189 TYR A C 1
ATOM 1494 O O . TYR A 1 189 ? -32.099 6.194 47.215 1.00 91.38 189 TYR A O 1
ATOM 1502 N N . VAL A 1 190 ? -30.929 7.818 46.172 1.00 89.31 190 VAL A N 1
ATOM 1503 C CA . VAL A 1 190 ? -31.770 7.966 44.981 1.00 89.31 190 VAL A CA 1
ATOM 1504 C C . VAL A 1 190 ? -30.941 7.659 43.733 1.00 89.31 190 VAL A C 1
ATOM 1506 O O . VAL A 1 190 ? -29.768 8.027 43.641 1.00 89.31 190 VAL A O 1
ATOM 1509 N N . THR A 1 191 ? -31.538 6.946 42.779 1.00 88.50 191 THR A N 1
ATOM 1510 C CA . THR A 1 191 ? -30.948 6.740 41.451 1.00 88.50 191 THR A CA 1
ATOM 1511 C C . THR A 1 191 ? -31.266 7.943 40.575 1.00 88.50 191 THR A C 1
ATOM 1513 O O . THR A 1 191 ? -32.414 8.377 40.513 1.00 88.50 191 THR A O 1
ATOM 1516 N N . CYS A 1 192 ? -30.260 8.475 39.896 1.00 87.06 192 CYS A N 1
ATOM 1517 C CA . CYS A 1 192 ? -30.366 9.708 39.127 1.00 87.06 192 CYS A CA 1
ATOM 1518 C C . CYS A 1 192 ? -29.698 9.584 37.754 1.00 87.06 192 CYS A C 1
ATOM 1520 O O . CYS A 1 192 ? -28.870 8.696 37.514 1.00 87.06 192 CYS A O 1
ATOM 1522 N N . LYS A 1 193 ? -30.088 10.482 36.844 1.00 87.31 193 LYS A N 1
ATOM 1523 C CA . LYS A 1 193 ? -29.476 10.633 35.521 1.00 87.31 193 LYS A CA 1
ATOM 1524 C C . LYS A 1 193 ? -28.079 11.224 35.693 1.00 87.31 193 LYS A C 1
ATOM 1526 O O . LYS A 1 193 ? -27.954 12.351 36.178 1.00 87.31 193 LYS A O 1
ATOM 1531 N N . LYS A 1 194 ? -27.057 10.502 35.235 1.00 83.44 194 LYS A N 1
ATOM 1532 C CA . LYS A 1 194 ? -25.663 10.968 35.224 1.00 83.44 194 LYS A CA 1
ATOM 1533 C C . LYS A 1 194 ? -25.267 11.507 33.853 1.00 83.44 194 LYS A C 1
ATOM 1535 O O . LYS A 1 194 ? -24.807 12.637 33.740 1.00 83.44 194 LYS A O 1
ATOM 1540 N N . ALA A 1 195 ? -25.456 10.717 32.796 1.00 78.38 195 ALA A N 1
ATOM 1541 C CA . ALA A 1 195 ? -25.105 11.121 31.435 1.00 78.38 195 ALA A CA 1
ATOM 1542 C C . ALA A 1 195 ? -25.971 10.417 30.389 1.00 78.38 195 ALA A C 1
ATOM 1544 O O . ALA A 1 195 ? -26.415 9.293 30.593 1.00 78.38 195 ALA A O 1
ATOM 1545 N N . ASN A 1 196 ? -26.167 11.059 29.244 1.00 84.94 196 ASN A N 1
ATOM 1546 C CA . ASN A 1 196 ? -26.519 10.382 28.004 1.00 84.94 196 ASN A CA 1
ATOM 1547 C C . ASN A 1 196 ? -25.601 10.896 26.894 1.00 84.94 196 ASN A C 1
ATOM 1549 O O . ASN A 1 196 ? -24.963 11.942 27.041 1.00 84.94 196 ASN A O 1
ATOM 1553 N N . GLY A 1 197 ? -25.490 10.147 25.810 1.00 84.44 197 GLY A N 1
ATOM 1554 C CA . GLY A 1 197 ? -24.709 10.588 24.669 1.00 84.44 197 GLY A CA 1
ATOM 1555 C C . GLY A 1 197 ? -24.913 9.703 23.460 1.00 84.44 197 GLY A C 1
ATOM 1556 O O . GLY A 1 197 ? -25.652 8.719 23.508 1.00 84.44 197 GLY A O 1
ATOM 1557 N N . LYS A 1 198 ? -24.283 10.118 22.363 1.00 87.56 198 LYS A N 1
ATOM 1558 C CA . LYS A 1 198 ? -24.439 9.501 21.056 1.00 87.56 198 LYS A CA 1
ATOM 1559 C C . LYS A 1 198 ? -23.128 9.547 20.275 1.00 87.56 198 LYS A C 1
ATOM 1561 O O . LYS A 1 198 ? -22.448 10.571 20.287 1.00 87.56 198 LYS A O 1
ATOM 1566 N N . ILE A 1 199 ? -22.797 8.461 19.581 1.00 88.44 199 ILE A N 1
ATOM 1567 C CA . ILE A 1 199 ? -21.748 8.402 18.557 1.00 88.44 199 ILE A CA 1
ATOM 1568 C C . ILE A 1 199 ? -22.442 8.194 17.211 1.00 88.44 199 ILE A C 1
ATOM 1570 O O . ILE A 1 199 ? -23.047 7.154 16.960 1.00 88.44 199 ILE A O 1
ATOM 1574 N N . GLU A 1 200 ? -22.370 9.209 16.351 1.00 92.06 200 GLU A N 1
ATOM 1575 C CA . GLU A 1 200 ? -22.979 9.197 15.009 1.00 92.06 200 GLU A CA 1
ATOM 1576 C C . GLU A 1 200 ? -21.947 9.013 13.898 1.00 92.06 200 GLU A C 1
ATOM 1578 O O . GLU A 1 200 ? -22.290 8.651 12.776 1.00 92.06 200 GLU A O 1
ATOM 1583 N N . SER A 1 201 ? -20.676 9.276 14.195 1.00 94.06 201 SER A N 1
ATOM 1584 C CA . SER A 1 201 ? -19.585 9.176 13.234 1.00 94.06 201 SER A CA 1
ATOM 1585 C C . SER A 1 201 ? -18.244 9.032 13.935 1.00 94.06 201 SER A C 1
ATOM 1587 O O . SER A 1 201 ? -18.086 9.519 15.054 1.00 94.06 201 SER A O 1
ATOM 1589 N N . LEU A 1 202 ? -17.268 8.469 13.230 1.00 94.88 202 LEU A N 1
ATOM 1590 C CA . LEU A 1 202 ? -15.855 8.538 13.592 1.00 94.88 202 LEU A CA 1
ATOM 1591 C C . LEU A 1 202 ? -15.152 9.579 12.727 1.00 94.88 202 LEU A C 1
ATOM 1593 O O . LEU A 1 202 ? -15.429 9.710 11.534 1.00 94.88 202 LEU A O 1
ATOM 1597 N N . THR A 1 203 ? -14.185 10.289 13.295 1.00 95.94 203 THR A N 1
ATOM 1598 C CA . THR A 1 203 ? -13.267 11.117 12.510 1.00 95.94 203 THR A CA 1
ATOM 1599 C C . THR A 1 203 ? -12.369 10.250 11.620 1.00 95.94 203 THR A C 1
ATOM 1601 O O . THR A 1 203 ? -12.116 9.078 11.898 1.00 95.94 203 THR A O 1
ATOM 1604 N N . ALA A 1 204 ? -11.816 10.844 10.560 1.00 91.81 204 ALA A N 1
ATOM 1605 C CA . ALA A 1 204 ? -10.838 10.187 9.687 1.00 91.81 204 ALA A CA 1
ATOM 1606 C C . ALA A 1 204 ? -9.657 9.565 10.461 1.00 91.81 204 ALA A C 1
ATOM 1608 O O . ALA A 1 204 ? -9.206 8.461 10.154 1.00 91.81 204 ALA A O 1
ATOM 1609 N N . GLN A 1 205 ? -9.168 10.267 11.489 1.00 91.94 205 GLN A N 1
ATOM 1610 C CA . GLN A 1 205 ? -8.066 9.798 12.325 1.00 91.94 205 GLN A CA 1
ATOM 1611 C C . GLN A 1 205 ? -8.465 8.587 13.174 1.00 91.94 205 GLN A C 1
ATOM 1613 O O . GLN A 1 205 ? -7.679 7.650 13.300 1.00 91.94 205 GLN A O 1
ATOM 1618 N N . GLU A 1 206 ? -9.674 8.586 13.730 1.00 94.44 206 GLU A N 1
ATOM 1619 C CA . GLU A 1 206 ? -10.185 7.464 14.519 1.00 94.44 206 GLU A CA 1
ATOM 1620 C C . GLU A 1 206 ? -10.387 6.216 13.659 1.00 94.44 206 GLU A C 1
ATOM 1622 O O . GLU A 1 206 ? -9.949 5.138 14.052 1.00 94.44 206 GLU A O 1
ATOM 1627 N N . VAL A 1 207 ? -10.954 6.356 12.454 1.00 95.31 207 VAL A N 1
ATOM 1628 C CA . VAL A 1 207 ? -11.084 5.229 11.512 1.00 95.31 207 VAL A CA 1
ATOM 1629 C C . VAL A 1 207 ? -9.713 4.640 11.179 1.00 95.31 207 VAL A C 1
ATOM 1631 O O . VAL A 1 207 ? -9.533 3.425 11.218 1.00 95.31 207 VAL A O 1
ATOM 1634 N N . ASN A 1 208 ? -8.725 5.497 10.912 1.00 93.25 208 ASN A N 1
ATOM 1635 C CA . ASN A 1 208 ? -7.355 5.068 10.648 1.00 93.25 208 ASN A CA 1
ATOM 1636 C C . ASN A 1 208 ? -6.756 4.287 11.835 1.00 93.25 208 ASN A C 1
ATOM 1638 O O . ASN A 1 208 ? -6.174 3.219 11.641 1.00 93.25 208 ASN A O 1
ATOM 1642 N N . GLN A 1 209 ? -6.929 4.782 13.063 1.00 93.06 209 GLN A N 1
ATOM 1643 C CA . GLN A 1 209 ? -6.434 4.112 14.268 1.00 93.06 209 GLN A CA 1
ATOM 1644 C C . GLN A 1 209 ? -7.101 2.749 14.486 1.00 93.06 209 GLN A C 1
ATOM 1646 O O . GLN A 1 209 ? -6.400 1.762 14.698 1.00 93.06 209 GLN A O 1
ATOM 1651 N N . VAL A 1 210 ? -8.431 2.669 14.385 1.00 94.56 210 VAL A N 1
ATOM 1652 C CA . VAL A 1 210 ? -9.179 1.419 14.601 1.00 94.56 210 VAL A CA 1
ATOM 1653 C C . VAL A 1 210 ? -8.833 0.381 13.535 1.00 94.56 210 VAL A C 1
ATOM 1655 O O . VAL A 1 210 ? -8.558 -0.765 13.880 1.00 94.56 210 VAL A O 1
ATOM 1658 N N . ALA A 1 211 ? -8.745 0.774 12.260 1.00 95.94 211 ALA A N 1
ATOM 1659 C CA . ALA A 1 211 ? -8.354 -0.128 11.174 1.00 95.94 211 ALA A CA 1
ATOM 1660 C C . ALA A 1 211 ? -6.964 -0.745 11.403 1.00 95.94 211 ALA A C 1
ATOM 1662 O O . ALA A 1 211 ? -6.763 -1.936 11.179 1.00 95.94 211 ALA A O 1
ATOM 1663 N N . ARG A 1 212 ? -6.007 0.038 11.920 1.00 95.19 212 ARG A N 1
ATOM 1664 C CA . ARG A 1 212 ? -4.668 -0.463 12.270 1.00 95.19 212 ARG A CA 1
ATOM 1665 C C . ARG A 1 212 ? -4.697 -1.462 13.421 1.00 95.19 212 ARG A C 1
ATOM 1667 O O . ARG A 1 212 ? -3.922 -2.416 13.403 1.00 95.19 212 ARG A O 1
ATOM 1674 N N . VAL A 1 213 ? -5.574 -1.271 14.409 1.00 94.25 213 VAL A N 1
ATOM 1675 C CA . VAL A 1 213 ? -5.760 -2.261 15.482 1.00 94.25 213 VAL A CA 1
ATOM 1676 C C . VAL A 1 213 ? -6.405 -3.529 14.941 1.00 94.25 213 VAL A C 1
ATOM 1678 O O . VAL A 1 213 ? -5.898 -4.610 15.211 1.00 94.25 213 VAL A O 1
ATOM 1681 N N . ILE A 1 214 ? -7.448 -3.418 14.118 1.00 95.25 214 ILE A N 1
ATOM 1682 C CA . ILE A 1 214 ? -8.089 -4.572 13.468 1.00 95.25 214 ILE A CA 1
ATOM 1683 C C . ILE A 1 214 ? -7.065 -5.367 12.655 1.00 95.25 214 ILE A C 1
ATOM 1685 O O . ILE A 1 214 ? -6.961 -6.582 12.812 1.00 95.25 214 ILE A O 1
ATOM 1689 N N . TYR A 1 215 ? -6.243 -4.679 11.860 1.00 95.38 215 TYR A N 1
ATOM 1690 C CA . TYR A 1 215 ? -5.123 -5.291 11.155 1.00 95.38 215 TYR A CA 1
ATOM 1691 C C . TYR A 1 215 ? -4.162 -5.999 12.120 1.00 95.38 215 TYR A C 1
ATOM 1693 O O . TYR A 1 215 ? -3.741 -7.125 11.851 1.00 95.38 215 TYR A O 1
ATOM 1701 N N . ALA A 1 216 ? -3.809 -5.372 13.245 1.00 94.00 216 ALA A N 1
ATOM 1702 C CA . ALA A 1 216 ? -2.866 -5.925 14.212 1.00 94.00 216 ALA A CA 1
ATOM 1703 C C . ALA A 1 216 ? -3.391 -7.167 14.957 1.00 94.00 216 ALA A C 1
ATOM 1705 O O . ALA A 1 216 ? -2.602 -8.076 15.220 1.00 94.00 216 ALA A O 1
ATOM 1706 N N . GLU A 1 217 ? -4.686 -7.210 15.269 1.00 91.88 217 GLU A N 1
ATOM 1707 C CA . GLU A 1 217 ? -5.335 -8.278 16.048 1.00 91.88 217 GLU A CA 1
ATOM 1708 C C . GLU A 1 217 ? -5.847 -9.432 15.175 1.00 91.88 217 GLU A C 1
ATOM 1710 O O . GLU A 1 217 ? -5.817 -10.596 15.579 1.00 91.88 217 GLU A O 1
ATOM 1715 N N . GLY A 1 218 ? -6.309 -9.120 13.964 1.00 89.94 218 GLY A N 1
ATOM 1716 C CA . GLY A 1 218 ? -6.882 -10.100 13.054 1.00 89.94 218 GLY A CA 1
ATOM 1717 C C . GLY A 1 218 ? -5.835 -10.940 12.327 1.00 89.94 218 GLY A C 1
ATOM 1718 O O . GLY A 1 218 ? -4.686 -10.531 12.078 1.00 89.94 218 GLY A O 1
ATOM 1719 N N . LYS A 1 219 ? -6.257 -12.138 11.934 1.00 90.44 219 LYS A N 1
ATOM 1720 C CA . LYS A 1 219 ? -5.501 -13.024 11.056 1.00 90.44 219 LYS A CA 1
ATOM 1721 C C . LYS A 1 219 ? -5.387 -12.429 9.650 1.00 90.44 219 LYS A C 1
ATOM 1723 O O . LYS A 1 219 ? -6.331 -11.861 9.119 1.00 90.44 219 LYS A O 1
ATOM 1728 N N . ALA A 1 220 ? -4.206 -12.574 9.049 1.00 88.19 220 ALA A N 1
ATOM 1729 C CA . ALA A 1 220 ? -3.942 -12.117 7.686 1.00 88.19 220 ALA A CA 1
ATOM 1730 C C . ALA A 1 220 ? -4.952 -12.705 6.681 1.00 88.19 220 ALA A C 1
ATOM 1732 O O . ALA A 1 220 ? -5.193 -13.915 6.707 1.00 88.19 220 ALA A O 1
ATOM 1733 N N . HIS A 1 221 ? -5.486 -11.846 5.808 1.00 89.06 221 HIS A N 1
ATOM 1734 C CA . HIS A 1 221 ? -6.466 -12.161 4.757 1.00 89.06 221 HIS A CA 1
ATOM 1735 C C . HIS A 1 221 ? -7.748 -12.865 5.235 1.00 89.06 221 HIS A C 1
ATOM 1737 O O . HIS A 1 221 ? -8.368 -13.629 4.494 1.00 89.06 221 HIS A O 1
ATOM 1743 N N . ASP A 1 222 ? -8.149 -12.640 6.488 1.00 92.94 222 ASP A N 1
ATOM 1744 C CA . ASP A 1 222 ? -9.383 -13.188 7.048 1.00 92.94 222 ASP A CA 1
ATOM 1745 C C . ASP A 1 222 ? -10.369 -12.051 7.339 1.00 92.94 222 ASP A C 1
ATOM 1747 O O . ASP A 1 222 ? -10.442 -11.516 8.447 1.00 92.94 222 ASP A O 1
ATOM 1751 N N . LYS A 1 223 ? -11.135 -11.659 6.313 1.00 91.38 223 LYS A N 1
ATOM 1752 C CA . LYS A 1 223 ? -12.120 -10.570 6.420 1.00 91.38 223 LYS A CA 1
ATOM 1753 C C . LYS A 1 223 ? -13.166 -10.823 7.508 1.00 91.38 223 LYS A C 1
ATOM 1755 O O . LYS A 1 223 ? -13.624 -9.868 8.126 1.00 91.38 223 LYS A O 1
ATOM 1760 N N . ALA A 1 224 ? -13.524 -12.083 7.764 1.00 94.12 224 ALA A N 1
ATOM 1761 C CA . ALA A 1 224 ? -14.466 -12.423 8.827 1.00 94.12 224 ALA A CA 1
ATOM 1762 C C . ALA A 1 224 ? -13.859 -12.151 10.211 1.00 94.12 224 ALA A C 1
ATOM 1764 O O . ALA A 1 224 ? -14.537 -11.589 11.068 1.00 94.12 224 ALA A O 1
ATOM 1765 N N . ASP A 1 225 ? -12.580 -12.488 10.407 1.00 95.19 225 ASP A N 1
ATOM 1766 C CA . ASP A 1 225 ? -11.834 -12.165 11.629 1.00 95.19 225 ASP A CA 1
ATOM 1767 C C . ASP A 1 225 ? -11.728 -10.638 11.804 1.00 95.19 225 ASP A C 1
ATOM 1769 O O . ASP A 1 225 ? -12.040 -10.112 12.869 1.00 95.19 225 ASP A O 1
ATOM 1773 N N . TYR A 1 226 ? -11.414 -9.889 10.738 1.00 96.25 226 TYR A N 1
ATOM 1774 C CA . TYR A 1 226 ? -11.383 -8.419 10.785 1.00 96.25 226 TYR A CA 1
ATOM 1775 C C . TYR A 1 226 ? -12.738 -7.793 11.138 1.00 96.25 226 TYR A C 1
ATOM 1777 O O . TYR A 1 226 ? -12.802 -6.908 11.996 1.00 96.25 226 TYR A O 1
ATOM 1785 N N . SER A 1 227 ? -13.829 -8.262 10.527 1.00 96.00 227 SER A N 1
ATOM 1786 C CA . SER A 1 227 ? -15.183 -7.816 10.869 1.00 96.00 227 SER A CA 1
ATOM 1787 C C . SER A 1 227 ? -15.558 -8.166 12.311 1.00 96.00 227 SER A C 1
ATOM 1789 O O . SER A 1 227 ? -16.228 -7.371 12.970 1.00 96.00 227 SER A O 1
ATOM 1791 N N . ALA A 1 228 ? -15.104 -9.309 12.831 1.00 94.69 228 ALA A N 1
ATOM 1792 C CA . ALA A 1 228 ? -15.343 -9.701 14.216 1.00 94.69 228 ALA A CA 1
ATOM 1793 C C . ALA A 1 228 ? -14.592 -8.796 15.211 1.00 94.69 228 ALA A C 1
ATOM 1795 O O . ALA A 1 228 ? -15.193 -8.348 16.188 1.00 94.69 228 ALA A O 1
ATOM 1796 N N . VAL A 1 229 ? -13.332 -8.421 14.941 1.00 93.50 229 VAL A N 1
ATOM 1797 C CA . VAL A 1 229 ? -12.625 -7.407 15.754 1.00 93.50 229 VAL A CA 1
ATOM 1798 C C . VAL A 1 229 ? -13.341 -6.051 15.688 1.00 93.50 229 VAL A C 1
ATOM 1800 O O . VAL A 1 229 ? -13.513 -5.398 16.717 1.00 93.50 229 VAL A O 1
ATOM 1803 N N . ALA A 1 230 ? -13.796 -5.625 14.504 1.00 94.19 230 ALA A N 1
ATOM 1804 C CA . ALA A 1 230 ? -14.552 -4.378 14.344 1.00 94.19 230 ALA A CA 1
ATOM 1805 C C . ALA A 1 230 ? -15.871 -4.386 15.140 1.00 94.19 230 ALA A C 1
ATOM 1807 O O . ALA A 1 230 ? -16.224 -3.383 15.762 1.00 94.19 230 ALA A O 1
ATOM 1808 N N . SER A 1 231 ? -16.564 -5.528 15.174 1.00 91.62 231 SER A N 1
ATOM 1809 C CA . SER A 1 231 ? -17.767 -5.731 15.989 1.00 91.62 231 SER A CA 1
ATOM 1810 C C . SER A 1 231 ? -17.492 -5.511 17.480 1.00 91.62 231 SER A C 1
ATOM 1812 O O . SER A 1 231 ? -18.249 -4.804 18.142 1.00 91.62 231 SER A O 1
ATOM 1814 N N . VAL A 1 232 ? -16.354 -5.993 17.997 1.00 89.00 232 VAL A N 1
ATOM 1815 C CA . VAL A 1 232 ? -15.963 -5.766 19.402 1.00 89.00 232 VAL A CA 1
ATOM 1816 C C . VAL A 1 232 ? -15.817 -4.276 19.724 1.00 89.00 232 VAL A C 1
ATOM 1818 O O . VAL A 1 232 ? -16.201 -3.847 20.812 1.00 89.00 232 VAL A O 1
ATOM 1821 N N . PHE A 1 233 ? -15.298 -3.460 18.801 1.00 87.88 233 PHE A N 1
ATOM 1822 C CA . PHE A 1 233 ? -15.256 -2.004 18.992 1.00 87.88 233 PHE A CA 1
ATOM 1823 C C . PHE A 1 233 ? -16.660 -1.395 19.053 1.00 87.88 233 PHE A C 1
ATOM 1825 O O . PHE A 1 233 ? -16.964 -0.673 20.003 1.00 87.88 233 PHE A O 1
ATOM 1832 N N . MET A 1 234 ? -17.515 -1.723 18.079 1.00 86.44 234 MET A N 1
ATOM 1833 C CA . MET A 1 234 ? -18.886 -1.206 17.997 1.00 86.44 234 MET A CA 1
ATOM 1834 C C . MET A 1 234 ? -19.709 -1.551 19.234 1.00 86.44 234 MET A C 1
ATOM 1836 O O . MET A 1 234 ? -20.362 -0.682 19.803 1.00 86.44 234 MET A O 1
ATOM 1840 N N . ASN A 1 235 ? -19.631 -2.799 19.684 1.00 83.00 235 ASN A N 1
ATOM 1841 C CA . ASN A 1 235 ? -20.381 -3.278 20.835 1.00 83.00 235 ASN A CA 1
ATOM 1842 C C . ASN A 1 235 ? -19.876 -2.659 22.156 1.00 83.00 235 ASN A C 1
ATOM 1844 O O . ASN A 1 235 ? -20.635 -2.498 23.104 1.00 83.00 235 ASN A O 1
ATOM 1848 N N . ARG A 1 236 ? -18.605 -2.237 22.233 1.00 81.38 236 ARG A N 1
ATOM 1849 C CA . ARG A 1 236 ? -18.046 -1.573 23.427 1.00 81.38 236 ARG A CA 1
ATOM 1850 C C . ARG A 1 236 ? -18.358 -0.083 23.508 1.00 81.38 236 ARG A C 1
ATOM 1852 O O . ARG A 1 236 ? -18.462 0.445 24.615 1.00 81.38 236 ARG A O 1
ATOM 1859 N N . TRP A 1 237 ? -18.469 0.614 22.381 1.00 82.62 237 TRP A N 1
ATOM 1860 C CA . TRP A 1 237 ? -18.829 2.032 22.376 1.00 82.62 237 TRP A CA 1
ATOM 1861 C C . TRP A 1 237 ? -20.212 2.244 22.987 1.00 82.62 237 TRP A C 1
ATOM 1863 O O . TRP A 1 237 ? -21.127 1.455 22.782 1.00 82.62 237 TRP A O 1
ATOM 1873 N N . GLY A 1 238 ? -20.349 3.285 23.809 1.00 75.06 238 GLY A N 1
ATOM 1874 C CA . GLY A 1 238 ? -21.558 3.504 24.602 1.00 75.06 238 GLY A CA 1
ATOM 1875 C C . GLY A 1 238 ? -21.716 2.567 25.812 1.00 75.06 238 GLY A C 1
ATOM 1876 O O . GLY A 1 238 ? -22.541 2.848 26.672 1.00 75.06 238 GLY A O 1
ATOM 1877 N N . HIS A 1 239 ? -20.894 1.523 25.962 1.00 74.38 239 HIS A N 1
ATOM 1878 C CA . HIS A 1 239 ? -20.992 0.544 27.053 1.00 74.38 239 HIS A CA 1
ATOM 1879 C C . HIS A 1 239 ? -19.835 0.633 28.057 1.00 74.38 239 HIS A C 1
ATOM 1881 O O . HIS A 1 239 ? -18.869 1.369 27.869 1.00 74.38 239 HIS A O 1
ATOM 1887 N N . GLY A 1 240 ? -19.942 -0.088 29.176 1.00 63.56 240 GLY A N 1
ATOM 1888 C CA . GLY A 1 240 ? -18.908 -0.117 30.212 1.00 63.56 240 GLY A CA 1
ATOM 1889 C C . GLY A 1 240 ? -17.641 -0.857 29.769 1.00 63.56 240 GLY A C 1
ATOM 1890 O O . GLY A 1 240 ? -17.709 -1.897 29.126 1.00 63.56 240 GLY A O 1
ATOM 1891 N N . ARG A 1 241 ? -16.462 -0.378 30.191 1.00 56.84 241 ARG A N 1
ATOM 1892 C CA . ARG A 1 241 ? -15.163 -1.017 29.868 1.00 56.84 241 ARG A CA 1
ATOM 1893 C C . ARG A 1 241 ? -14.975 -2.425 30.444 1.00 56.84 241 ARG A C 1
ATOM 1895 O O . ARG A 1 241 ? -13.984 -3.075 30.127 1.00 56.84 241 ARG A O 1
ATOM 1902 N N . ASN A 1 242 ? -15.830 -2.864 31.367 1.00 57.44 242 ASN A N 1
ATOM 1903 C CA . ASN A 1 242 ? -15.613 -4.094 32.117 1.00 57.44 242 ASN A CA 1
ATOM 1904 C C . ASN A 1 242 ? -16.956 -4.752 32.484 1.00 57.44 242 ASN A C 1
ATOM 1906 O O . ASN A 1 242 ? -17.708 -4.139 33.241 1.00 57.44 242 ASN A O 1
ATOM 1910 N N . PRO A 1 243 ? -17.254 -5.983 32.025 1.00 49.84 243 PRO A N 1
ATOM 1911 C CA . PRO A 1 243 ? -18.526 -6.648 32.330 1.00 49.84 243 PRO A CA 1
ATOM 1912 C C . PRO A 1 243 ? -18.665 -7.000 33.822 1.00 49.84 243 PRO A C 1
ATOM 1914 O O . PRO A 1 243 ? -19.765 -7.077 34.355 1.00 49.84 243 PRO A O 1
ATOM 1917 N N . ALA A 1 244 ? -17.543 -7.165 34.537 1.00 43.53 244 ALA A N 1
ATOM 1918 C CA . ALA A 1 244 ? -17.527 -7.615 35.932 1.00 43.53 244 ALA A CA 1
ATOM 1919 C C . ALA A 1 244 ? -17.699 -6.495 36.975 1.00 43.53 244 ALA A C 1
ATOM 1921 O O . ALA A 1 244 ? -17.816 -6.771 38.170 1.00 43.53 244 ALA A O 1
ATOM 1922 N N . ARG A 1 245 ? -17.658 -5.222 36.569 1.00 41.72 245 ARG A N 1
ATOM 1923 C CA . ARG A 1 245 ? -17.839 -4.092 37.485 1.00 41.72 245 ARG A CA 1
ATOM 1924 C C . ARG A 1 245 ? -19.022 -3.295 36.981 1.00 41.72 245 ARG A C 1
ATOM 1926 O O . ARG A 1 245 ? -18.965 -2.789 35.871 1.00 41.72 245 ARG A O 1
ATOM 1933 N N . ALA A 1 246 ? -20.034 -3.128 37.825 1.00 38.84 246 ALA A N 1
ATOM 1934 C CA . ALA A 1 246 ? -21.153 -2.202 37.654 1.00 38.84 246 ALA A CA 1
ATOM 1935 C C . ALA A 1 246 ? -20.698 -0.720 37.617 1.00 38.84 246 ALA A C 1
ATOM 1937 O O . ALA A 1 246 ? -21.263 0.148 38.272 1.00 38.84 246 ALA A O 1
ATOM 1938 N N . ASN A 1 247 ? -19.615 -0.414 36.902 1.00 45.56 247 ASN A N 1
ATOM 1939 C CA . ASN A 1 247 ? -19.162 0.933 36.634 1.00 45.56 247 ASN A CA 1
ATOM 1940 C C . ASN A 1 247 ? -19.882 1.405 35.377 1.00 45.56 247 ASN A C 1
ATOM 1942 O O . ASN A 1 247 ? -19.454 1.149 34.254 1.00 45.56 247 ASN A O 1
ATOM 1946 N N . HIS A 1 248 ? -20.982 2.106 35.633 1.00 55.03 248 HIS A N 1
ATOM 1947 C CA . HIS A 1 248 ? -21.842 2.858 34.724 1.00 55.03 248 HIS A CA 1
ATOM 1948 C C . HIS A 1 248 ? -21.100 3.994 33.988 1.00 55.03 248 HIS A C 1
ATOM 1950 O O . HIS A 1 248 ? -21.526 5.143 34.051 1.00 55.03 248 HIS A O 1
ATOM 1956 N N . SER A 1 249 ? -19.948 3.729 33.375 1.00 68.38 249 SER A N 1
ATOM 1957 C CA . SER A 1 249 ? -19.191 4.717 32.603 1.00 68.38 249 SER A CA 1
ATOM 1958 C C . SER A 1 249 ? -19.042 4.193 31.187 1.00 68.38 249 SER A C 1
ATOM 1960 O O . SER A 1 249 ? -18.252 3.276 30.955 1.00 68.38 249 SER A O 1
ATOM 1962 N N . ALA A 1 250 ? -19.826 4.763 30.276 1.00 74.50 250 ALA A N 1
ATOM 1963 C CA . ALA A 1 250 ? -19.783 4.424 28.867 1.00 74.50 250 ALA A CA 1
ATOM 1964 C C . ALA A 1 250 ? -18.400 4.733 28.285 1.00 74.50 250 ALA A C 1
ATOM 1966 O O . ALA A 1 250 ? -17.738 5.680 28.717 1.00 74.50 250 ALA A O 1
ATOM 1967 N N . VAL A 1 251 ? -17.982 3.958 27.289 1.00 79.50 251 VAL A N 1
ATOM 1968 C CA . VAL A 1 251 ? -16.869 4.299 26.407 1.00 79.50 251 VAL A CA 1
ATOM 1969 C C . VAL A 1 251 ? -17.361 5.359 25.427 1.00 79.50 251 VAL A C 1
ATOM 1971 O O . VAL A 1 251 ? -18.169 5.073 24.544 1.00 79.50 251 VAL A O 1
ATOM 1974 N N . LYS A 1 252 ? -16.895 6.595 25.608 1.00 80.25 252 LYS A N 1
ATOM 1975 C CA . LYS A 1 252 ? -17.448 7.786 24.931 1.00 80.25 252 LYS A CA 1
ATOM 1976 C C . LYS A 1 252 ? -16.696 8.154 23.662 1.00 80.25 252 LYS A C 1
ATOM 1978 O O . LYS A 1 252 ? -17.200 8.922 22.850 1.00 80.25 252 LYS A O 1
ATOM 1983 N N . THR A 1 253 ? -15.475 7.647 23.514 1.00 81.00 253 THR A N 1
ATOM 1984 C CA . THR A 1 253 ? -14.591 7.956 22.388 1.00 81.00 253 THR A CA 1
ATOM 1985 C C . THR A 1 253 ? -13.823 6.719 21.945 1.00 81.00 253 THR A C 1
ATOM 1987 O O . THR A 1 253 ? -13.620 5.774 22.715 1.00 81.00 253 THR A O 1
ATOM 1990 N N . VAL A 1 254 ? -13.321 6.745 20.711 1.00 80.75 254 VAL A N 1
ATOM 1991 C CA . VAL A 1 254 ? -12.434 5.693 20.205 1.00 80.75 254 VAL A CA 1
ATOM 1992 C C . VAL A 1 254 ? -11.176 5.577 21.061 1.00 80.75 254 VAL A C 1
ATOM 1994 O O . VAL A 1 254 ? -10.786 4.471 21.422 1.00 80.75 254 VAL A O 1
ATOM 1997 N N . ALA A 1 255 ? -10.584 6.702 21.474 1.00 82.50 255 ALA A N 1
ATOM 1998 C CA . ALA A 1 255 ? -9.384 6.717 22.310 1.00 82.50 255 ALA A CA 1
ATOM 1999 C C . ALA A 1 255 ? -9.570 5.967 23.641 1.00 82.50 255 ALA A C 1
ATOM 2001 O O . ALA A 1 255 ? -8.658 5.285 24.099 1.00 82.50 255 ALA A O 1
ATOM 2002 N N . GLU A 1 256 ? -10.761 6.034 24.239 1.00 79.44 256 GLU A N 1
ATOM 2003 C CA . GLU A 1 256 ? -11.089 5.284 25.455 1.00 79.44 256 GLU A CA 1
ATOM 2004 C C . GLU A 1 256 ? -11.151 3.763 25.243 1.00 79.44 256 GLU A C 1
ATOM 2006 O O . GLU A 1 256 ? -11.026 3.015 26.213 1.00 79.44 256 GLU A O 1
ATOM 2011 N N . SER A 1 257 ? -11.337 3.318 23.997 1.00 79.62 257 SER A N 1
ATOM 2012 C CA . SER A 1 257 ? -11.337 1.901 23.606 1.00 79.62 257 SER A CA 1
ATOM 2013 C C . SER A 1 257 ? -9.940 1.368 23.317 1.00 79.62 257 SER A C 1
ATOM 2015 O O . SER A 1 257 ? -9.716 0.165 23.418 1.00 79.62 257 SER A O 1
ATOM 2017 N N . LEU A 1 258 ? -9.001 2.242 22.946 1.00 82.56 258 LEU A N 1
ATOM 2018 C CA . LEU A 1 258 ? -7.630 1.886 22.578 1.00 82.56 258 LEU A CA 1
ATOM 2019 C C . LEU A 1 258 ? -6.768 1.642 23.828 1.00 82.56 258 LEU A C 1
ATOM 2021 O O . LEU A 1 258 ? -5.778 2.328 24.074 1.00 82.56 258 LEU A O 1
ATOM 2025 N N . ASP A 1 259 ? -7.165 0.658 24.632 1.00 78.50 259 ASP A N 1
ATOM 2026 C CA . ASP A 1 259 ? -6.472 0.252 25.852 1.00 78.50 259 ASP A CA 1
ATOM 2027 C C . ASP A 1 259 ? -5.525 -0.938 25.572 1.00 78.50 259 ASP A C 1
ATOM 2029 O O . ASP A 1 259 ? -5.997 -2.021 25.210 1.00 78.50 259 ASP A O 1
ATOM 2033 N N . PRO A 1 260 ? -4.201 -0.802 25.782 1.00 80.19 260 PRO A N 1
ATOM 2034 C CA . PRO A 1 260 ? -3.229 -1.883 25.580 1.00 80.19 260 PRO A CA 1
ATOM 2035 C C . PRO A 1 260 ? -3.399 -3.110 26.490 1.00 80.19 260 PRO A C 1
ATOM 2037 O O . PRO A 1 260 ? -2.709 -4.116 26.303 1.00 80.19 260 PRO A O 1
ATOM 2040 N N . THR A 1 261 ? -4.241 -3.028 27.523 1.00 75.19 261 THR A N 1
ATOM 2041 C CA . THR A 1 261 ? -4.633 -4.176 28.357 1.00 75.19 261 THR A CA 1
ATOM 2042 C C . THR A 1 261 ? -5.753 -5.001 27.723 1.00 75.19 261 THR A C 1
ATOM 2044 O O . THR A 1 261 ? -5.929 -6.158 28.093 1.00 75.19 261 THR A O 1
ATOM 2047 N N . GLN A 1 262 ? -6.487 -4.417 26.774 1.00 73.44 262 GLN A N 1
ATOM 2048 C CA . GLN A 1 262 ? -7.599 -5.042 26.056 1.00 73.44 262 GLN A CA 1
ATOM 2049 C C . GLN A 1 262 ? -7.223 -5.421 24.621 1.00 73.44 262 GLN A C 1
ATOM 2051 O O . GLN A 1 262 ? -7.702 -6.431 24.118 1.00 73.44 262 GLN A O 1
ATOM 2056 N N . PHE A 1 263 ? -6.362 -4.624 23.987 1.00 82.69 263 PHE A N 1
ATOM 2057 C CA . PHE A 1 263 ? -5.843 -4.836 22.639 1.00 82.69 263 PHE A CA 1
ATOM 2058 C C . PHE A 1 263 ? -4.323 -4.965 22.715 1.00 82.69 263 PHE A C 1
ATOM 2060 O O . PHE A 1 263 ? -3.583 -3.976 22.684 1.00 82.69 263 PHE A O 1
ATOM 2067 N N . ASP A 1 264 ? -3.838 -6.195 22.887 1.00 82.50 264 ASP A N 1
ATOM 2068 C CA . ASP A 1 264 ? -2.402 -6.456 23.007 1.00 82.50 264 ASP A CA 1
ATOM 2069 C C . ASP A 1 264 ? -1.642 -6.068 21.727 1.00 82.50 264 ASP A C 1
ATOM 2071 O O . ASP A 1 264 ? -0.479 -5.660 21.795 1.00 82.50 264 ASP A O 1
ATOM 2075 N N . GLY A 1 265 ? -2.323 -6.100 20.576 1.00 83.06 265 GLY A N 1
ATOM 2076 C CA . GLY A 1 265 ? -1.833 -5.666 19.274 1.00 83.06 265 GLY A CA 1
ATOM 2077 C C . GLY A 1 265 ? -1.281 -4.242 19.270 1.00 83.06 265 GLY A C 1
ATOM 2078 O O . GLY A 1 265 ? -0.299 -3.996 18.573 1.00 83.06 265 GLY A O 1
ATOM 2079 N N . LEU A 1 266 ? -1.795 -3.343 20.121 1.00 86.88 266 LEU A N 1
ATOM 2080 C CA . LEU A 1 266 ? -1.298 -1.964 20.265 1.00 86.88 266 LEU A CA 1
ATOM 2081 C C . LEU A 1 266 ? 0.185 -1.885 20.660 1.00 86.88 266 LEU A C 1
ATOM 2083 O O . LEU A 1 266 ? 0.864 -0.915 20.334 1.00 86.88 266 LEU A O 1
ATOM 2087 N N . LYS A 1 267 ? 0.710 -2.903 21.354 1.00 88.50 267 LYS A N 1
ATOM 2088 C CA . LYS A 1 267 ? 2.124 -2.970 21.770 1.00 88.50 267 LYS A CA 1
ATOM 2089 C C . LYS A 1 267 ? 2.982 -3.770 20.791 1.00 88.50 267 LYS A C 1
ATOM 2091 O O . LYS A 1 267 ? 4.196 -3.864 20.973 1.00 88.50 267 LYS A O 1
ATOM 2096 N N . ARG A 1 268 ? 2.370 -4.400 19.784 1.00 87.69 268 ARG A N 1
ATOM 2097 C CA . ARG A 1 268 ? 3.054 -5.325 18.880 1.00 87.69 268 ARG A CA 1
ATOM 2098 C C . ARG A 1 268 ? 3.597 -4.602 17.648 1.00 87.69 268 ARG A C 1
ATOM 2100 O O . ARG A 1 268 ? 2.995 -3.633 17.184 1.00 87.69 268 ARG A O 1
ATOM 2107 N N . PRO A 1 269 ? 4.692 -5.110 17.046 1.00 90.00 269 PRO A N 1
ATOM 2108 C CA . PRO A 1 269 ? 5.272 -4.524 15.838 1.00 90.00 269 PRO A CA 1
ATOM 2109 C C . PRO A 1 269 ? 4.262 -4.336 14.703 1.00 90.00 269 PRO A C 1
ATOM 2111 O O . PRO A 1 269 ? 4.331 -3.341 13.992 1.00 90.00 269 PRO A O 1
ATOM 2114 N N . LYS A 1 270 ? 3.288 -5.249 14.573 1.00 90.69 270 LYS A N 1
ATOM 2115 C CA . LYS A 1 270 ? 2.254 -5.191 13.533 1.00 90.69 270 LYS A CA 1
ATOM 2116 C C . LYS A 1 270 ? 1.460 -3.878 13.573 1.00 90.69 270 LYS A C 1
ATOM 2118 O O . LYS A 1 270 ? 1.242 -3.297 12.523 1.00 90.69 270 LYS A O 1
ATOM 2123 N N . TYR A 1 271 ? 1.118 -3.360 14.755 1.00 92.88 271 TYR A N 1
ATOM 2124 C CA . TYR A 1 271 ? 0.503 -2.035 14.893 1.00 92.88 271 TYR A CA 1
ATOM 2125 C C . TYR A 1 271 ? 1.540 -0.911 14.733 1.00 92.88 271 TYR A C 1
ATOM 2127 O O . TYR A 1 271 ? 1.379 -0.032 13.886 1.00 92.88 271 TYR A O 1
ATOM 2135 N N . LEU A 1 272 ? 2.647 -0.974 15.485 1.00 91.12 272 LEU A N 1
ATOM 2136 C CA . LEU A 1 272 ? 3.675 0.082 15.555 1.00 91.12 272 LEU A CA 1
ATOM 2137 C C . LEU A 1 272 ? 4.343 0.406 14.204 1.00 91.12 272 LEU A C 1
ATOM 2139 O O . LEU A 1 272 ? 4.833 1.524 14.000 1.00 91.12 272 LEU A O 1
ATOM 2143 N N . ASN A 1 273 ? 4.374 -0.564 13.286 1.00 88.31 273 ASN A N 1
ATOM 2144 C CA . ASN A 1 273 ? 4.906 -0.422 11.928 1.00 88.31 273 ASN A CA 1
ATOM 2145 C C . ASN A 1 273 ? 3.911 0.220 10.955 1.00 88.31 273 ASN A C 1
ATOM 2147 O O . ASN A 1 273 ? 4.296 0.594 9.855 1.00 88.31 273 ASN A O 1
ATOM 2151 N N . THR A 1 274 ? 2.648 0.390 11.343 1.00 90.19 274 THR A N 1
ATOM 2152 C CA . THR A 1 274 ? 1.645 1.080 10.517 1.00 90.19 274 THR A CA 1
ATOM 2153 C C . THR A 1 274 ? 1.426 2.527 10.940 1.00 90.19 274 THR A C 1
ATOM 2155 O O . THR A 1 274 ? 0.852 3.309 10.187 1.00 90.19 274 THR A O 1
ATOM 2158 N N . GLU A 1 275 ? 1.908 2.922 12.119 1.00 88.50 275 GLU A N 1
ATOM 2159 C CA . GLU A 1 275 ? 1.659 4.249 12.676 1.00 88.50 275 GLU A CA 1
ATOM 2160 C C . GLU A 1 275 ? 2.219 5.400 11.829 1.00 88.50 275 GLU A C 1
ATOM 2162 O O . GLU A 1 275 ? 3.324 5.351 11.282 1.00 88.50 275 GLU A O 1
ATOM 2167 N N . GLY A 1 276 ? 1.464 6.500 11.772 1.00 84.25 276 GLY A N 1
ATOM 2168 C CA . GLY A 1 276 ? 1.853 7.693 11.024 1.00 84.25 276 GLY A CA 1
ATOM 2169 C C . GLY A 1 276 ? 2.027 7.377 9.541 1.00 84.25 276 GLY A C 1
ATOM 2170 O O . GLY A 1 276 ? 1.091 6.880 8.920 1.00 84.25 276 GLY A O 1
ATOM 2171 N N . LYS A 1 277 ? 3.216 7.665 8.999 1.00 75.75 277 LYS A N 1
ATOM 2172 C CA . LYS A 1 277 ? 3.609 7.337 7.618 1.00 75.75 277 LYS A CA 1
ATOM 2173 C C . LYS A 1 277 ? 4.298 5.979 7.474 1.00 75.75 277 LYS A C 1
ATOM 2175 O O . LYS A 1 277 ? 4.593 5.577 6.360 1.00 75.75 277 LYS A O 1
ATOM 2180 N N . LYS A 1 278 ? 4.550 5.253 8.569 1.00 79.94 278 LYS A N 1
ATOM 2181 C CA . LYS A 1 278 ? 5.282 3.977 8.507 1.00 79.94 278 LYS A CA 1
ATOM 2182 C C . LYS A 1 278 ? 4.540 2.911 7.696 1.00 79.94 278 LYS A C 1
ATOM 2184 O O . LYS A 1 278 ? 5.191 2.073 7.090 1.00 79.94 278 LYS A O 1
ATOM 2189 N N . TYR A 1 279 ? 3.203 2.977 7.613 1.00 78.25 279 TYR A N 1
ATOM 2190 C CA . TYR A 1 279 ? 2.436 2.054 6.766 1.00 78.25 279 TYR A CA 1
ATOM 2191 C C . TYR A 1 279 ? 2.854 2.107 5.287 1.00 78.25 279 TYR A C 1
ATOM 2193 O O . TYR A 1 279 ? 2.708 1.111 4.594 1.00 78.25 279 TYR A O 1
ATOM 2201 N N . GLU A 1 280 ? 3.412 3.226 4.808 1.00 70.12 280 GLU A N 1
ATOM 2202 C CA . GLU A 1 280 ? 3.910 3.373 3.430 1.00 70.12 280 GLU A CA 1
ATOM 2203 C C . GLU A 1 280 ? 5.090 2.418 3.136 1.00 70.12 280 GLU A C 1
ATOM 2205 O O . GLU A 1 280 ? 5.408 2.163 1.972 1.00 70.12 280 GLU A O 1
ATOM 2210 N N . GLU A 1 281 ? 5.720 1.867 4.183 1.00 69.94 281 GLU A N 1
ATOM 2211 C CA . GLU A 1 281 ? 6.821 0.895 4.129 1.00 69.94 281 GLU A CA 1
ATOM 2212 C C . GLU A 1 281 ? 6.360 -0.572 4.174 1.00 69.94 281 GLU A C 1
ATOM 2214 O O . GLU A 1 281 ? 7.203 -1.468 4.079 1.00 69.94 281 GLU A O 1
ATOM 2219 N N . LEU A 1 282 ? 5.056 -0.841 4.324 1.00 75.00 282 LEU A N 1
ATOM 2220 C CA . LEU A 1 282 ? 4.540 -2.212 4.352 1.00 75.00 282 LEU A CA 1
ATOM 2221 C C . LEU A 1 282 ? 4.807 -2.929 3.028 1.00 75.00 282 LEU A C 1
ATOM 2223 O O . LEU A 1 282 ? 4.680 -2.352 1.943 1.00 75.00 282 LEU A O 1
ATOM 2227 N N . ILE A 1 283 ? 5.121 -4.222 3.121 1.00 72.94 283 ILE A N 1
ATOM 2228 C CA . ILE A 1 283 ? 5.168 -5.084 1.936 1.00 72.94 283 ILE A CA 1
ATOM 2229 C C . ILE A 1 283 ? 3.753 -5.294 1.381 1.00 72.94 283 ILE A C 1
ATOM 2231 O O . ILE A 1 283 ? 2.770 -5.131 2.101 1.00 72.94 283 ILE A O 1
ATOM 2235 N N . LYS A 1 284 ? 3.639 -5.708 0.112 1.00 71.81 284 LYS A N 1
ATOM 2236 C CA . LYS A 1 284 ? 2.351 -5.902 -0.580 1.00 71.81 284 LYS A CA 1
ATOM 2237 C C . LYS A 1 284 ? 1.330 -6.688 0.255 1.00 71.81 284 LYS A C 1
ATOM 2239 O O . LYS A 1 284 ? 0.248 -6.175 0.500 1.00 71.81 284 LYS A O 1
ATOM 2244 N N . ALA A 1 285 ? 1.706 -7.868 0.750 1.00 80.94 285 ALA A N 1
ATOM 2245 C CA . ALA A 1 285 ? 0.805 -8.723 1.526 1.00 80.94 285 ALA A CA 1
ATOM 2246 C C . ALA A 1 285 ? 0.311 -8.056 2.827 1.00 80.94 285 ALA A C 1
ATOM 2248 O O . ALA A 1 285 ? -0.857 -8.162 3.190 1.00 80.94 285 ALA A O 1
ATOM 2249 N N . GLU A 1 286 ? 1.188 -7.330 3.525 1.00 86.06 286 GLU A N 1
ATOM 2250 C CA . GLU A 1 286 ? 0.818 -6.586 4.735 1.00 86.06 286 GLU A CA 1
ATOM 2251 C C . GLU A 1 286 ? -0.078 -5.385 4.411 1.00 86.06 286 GLU A C 1
ATOM 2253 O O . GLU A 1 286 ? -0.996 -5.079 5.170 1.00 86.06 286 GLU A O 1
ATOM 2258 N N . CYS A 1 287 ? 0.169 -4.723 3.279 1.00 83.62 287 CYS A N 1
ATOM 2259 C CA . CYS A 1 287 ? -0.658 -3.625 2.803 1.00 83.62 287 CYS A CA 1
ATOM 2260 C C . CYS A 1 287 ? -2.067 -4.086 2.432 1.00 83.62 287 CYS A C 1
ATOM 2262 O O . CYS A 1 287 ? -3.034 -3.473 2.864 1.00 83.62 287 CYS A O 1
ATOM 2264 N N . GLU A 1 288 ? -2.177 -5.186 1.684 1.00 85.69 288 GLU A N 1
ATOM 2265 C CA . GLU A 1 288 ? -3.456 -5.806 1.327 1.00 85.69 288 GLU A CA 1
ATOM 2266 C C . GLU A 1 288 ? -4.237 -6.176 2.591 1.00 85.69 288 GLU A C 1
ATOM 2268 O O . GLU A 1 288 ? -5.400 -5.822 2.720 1.00 85.69 288 GLU A O 1
ATOM 2273 N N . CYS A 1 289 ? -3.582 -6.773 3.590 1.00 92.31 289 CYS A N 1
ATOM 2274 C CA . CYS A 1 289 ? -4.217 -7.049 4.879 1.00 92.31 289 CYS A CA 1
ATOM 2275 C C . CYS A 1 289 ? -4.705 -5.781 5.608 1.00 92.31 289 CYS A C 1
ATOM 2277 O O . CYS A 1 289 ? -5.755 -5.808 6.248 1.00 92.31 289 CYS A O 1
ATOM 2279 N N . LEU A 1 290 ? -3.944 -4.681 5.564 1.00 92.75 290 LEU A N 1
ATOM 2280 C CA . LEU A 1 290 ? -4.352 -3.414 6.179 1.00 92.75 290 LEU A CA 1
ATOM 2281 C C . LEU A 1 290 ? -5.530 -2.770 5.431 1.00 92.75 290 LEU A C 1
ATOM 2283 O O . LEU A 1 290 ? -6.409 -2.193 6.071 1.00 92.75 290 LEU A O 1
ATOM 2287 N N . ASP A 1 291 ? -5.559 -2.889 4.105 1.00 89.06 291 ASP A N 1
ATOM 2288 C CA . ASP A 1 291 ? -6.656 -2.412 3.262 1.00 89.06 291 ASP A CA 1
ATOM 2289 C C . ASP A 1 291 ? -7.933 -3.221 3.518 1.00 89.06 291 ASP A C 1
ATOM 2291 O O . ASP A 1 291 ? -8.980 -2.656 3.820 1.00 89.06 291 ASP A O 1
ATOM 2295 N N . GLU A 1 292 ? -7.830 -4.552 3.560 1.00 93.69 292 GLU A N 1
ATOM 2296 C CA . GLU A 1 292 ? -8.941 -5.438 3.918 1.00 93.69 292 GLU A CA 1
ATOM 2297 C C . GLU A 1 292 ? -9.481 -5.167 5.334 1.00 93.69 292 GLU A C 1
ATOM 2299 O O . GLU A 1 292 ? -10.692 -5.225 5.561 1.00 93.69 292 GLU A O 1
ATOM 2304 N N . ALA A 1 293 ? -8.608 -4.841 6.294 1.00 96.81 293 ALA A N 1
ATOM 2305 C CA . ALA A 1 293 ? -9.019 -4.448 7.641 1.00 96.81 293 ALA A CA 1
ATOM 2306 C C . ALA A 1 293 ? -9.789 -3.114 7.649 1.00 96.81 293 ALA A C 1
ATOM 2308 O O . ALA A 1 293 ? -10.770 -2.974 8.386 1.00 96.81 293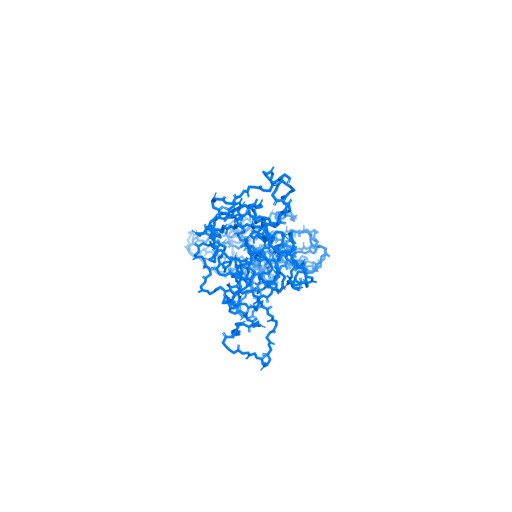 ALA A O 1
ATOM 2309 N N . LEU A 1 294 ? -9.378 -2.142 6.824 1.00 95.56 294 LEU A N 1
ATOM 2310 C CA . LEU A 1 294 ? -10.119 -0.894 6.632 1.00 95.56 294 LEU A CA 1
ATOM 2311 C C . LEU A 1 294 ? -11.477 -1.155 5.964 1.00 95.56 294 LEU A C 1
ATOM 2313 O O . LEU A 1 294 ? -12.487 -0.647 6.449 1.00 95.56 294 LEU A O 1
ATOM 2317 N N . GLU A 1 295 ? -11.527 -1.962 4.902 1.00 93.38 295 GLU A N 1
ATOM 2318 C CA . GLU A 1 295 ? -12.778 -2.348 4.235 1.00 93.38 295 GLU A CA 1
ATOM 2319 C C . GLU A 1 295 ? -13.763 -2.999 5.215 1.00 93.38 295 GLU A C 1
ATOM 2321 O O . GLU A 1 295 ? -14.936 -2.620 5.264 1.00 93.38 295 GLU A O 1
ATOM 2326 N N . ALA A 1 296 ? -13.283 -3.942 6.032 1.00 96.62 296 ALA A N 1
ATOM 2327 C CA . ALA A 1 296 ? -14.092 -4.626 7.035 1.00 96.62 296 ALA A CA 1
ATOM 2328 C C . ALA A 1 296 ? -14.651 -3.653 8.085 1.00 96.62 296 ALA A C 1
ATOM 2330 O O . ALA A 1 296 ? -15.835 -3.730 8.422 1.00 96.62 296 ALA A O 1
ATOM 2331 N N . LEU A 1 297 ? -13.831 -2.710 8.566 1.00 97.12 297 LEU A N 1
ATOM 2332 C CA . LEU A 1 297 ? -14.281 -1.662 9.482 1.00 97.12 297 LEU A CA 1
ATOM 2333 C C . LEU A 1 297 ? -15.364 -0.789 8.842 1.00 97.12 297 LEU A C 1
ATOM 2335 O O . LEU A 1 297 ? -16.407 -0.571 9.451 1.00 97.12 297 LEU A O 1
ATOM 2339 N N . LEU A 1 298 ? -15.142 -0.298 7.620 1.00 95.75 298 LEU A N 1
ATOM 2340 C CA . LEU A 1 298 ? -16.102 0.568 6.930 1.00 95.75 298 LEU A CA 1
ATOM 2341 C C . LEU A 1 298 ? -17.436 -0.144 6.681 1.00 95.75 298 LEU A C 1
ATOM 2343 O O . LEU A 1 298 ? -18.491 0.467 6.857 1.00 95.75 298 LEU A O 1
ATOM 2347 N N . ALA A 1 299 ? -17.402 -1.431 6.332 1.00 95.31 299 ALA A N 1
ATOM 2348 C CA . ALA A 1 299 ? -18.603 -2.243 6.172 1.00 95.31 299 ALA A CA 1
ATOM 2349 C C . ALA A 1 299 ? -19.389 -2.364 7.488 1.00 95.31 299 ALA A C 1
ATOM 2351 O O . ALA A 1 299 ? -20.602 -2.157 7.494 1.00 95.31 299 ALA A O 1
ATOM 2352 N N . VAL A 1 300 ? -18.703 -2.628 8.606 1.00 94.94 300 VAL A N 1
ATOM 2353 C CA . VAL A 1 300 ? -19.328 -2.714 9.936 1.00 94.94 300 VAL A CA 1
ATOM 2354 C C . VAL A 1 300 ? -19.868 -1.357 10.399 1.00 94.94 300 VAL A C 1
ATOM 2356 O O . VAL A 1 300 ? -20.968 -1.299 10.939 1.00 94.94 300 VAL A O 1
ATOM 2359 N N . LEU A 1 301 ? -19.158 -0.252 10.151 1.00 94.31 301 LEU A N 1
ATOM 2360 C CA . LEU A 1 301 ? -19.658 1.090 10.474 1.00 94.31 301 LEU A CA 1
ATOM 2361 C C . LEU A 1 301 ? -20.928 1.423 9.678 1.00 94.31 301 LEU A C 1
ATOM 2363 O O . LEU A 1 301 ? -21.866 1.989 10.235 1.00 94.31 301 LEU A O 1
ATOM 2367 N N . ALA A 1 302 ? -20.979 1.062 8.394 1.00 94.06 302 ALA A N 1
ATOM 2368 C CA . ALA A 1 302 ? -22.105 1.375 7.518 1.00 94.06 302 ALA A CA 1
ATOM 2369 C C . ALA A 1 302 ? -23.327 0.469 7.738 1.00 94.06 302 ALA A C 1
ATOM 2371 O O . ALA A 1 302 ? -24.456 0.952 7.693 1.00 94.06 302 ALA A O 1
ATOM 2372 N N . GLY A 1 303 ? -23.118 -0.835 7.937 1.00 90.75 303 GLY A N 1
ATOM 2373 C CA . GLY A 1 303 ? -24.191 -1.832 8.021 1.00 90.75 303 GLY A CA 1
ATOM 2374 C C . GLY A 1 303 ? -24.527 -2.306 9.434 1.00 90.75 303 GLY A C 1
ATOM 2375 O O . GLY A 1 303 ? -25.545 -2.966 9.621 1.00 90.75 303 GLY A O 1
ATOM 2376 N N . GLY A 1 304 ? -23.690 -1.975 10.417 1.00 88.56 304 GLY A N 1
ATOM 2377 C CA . GLY A 1 304 ? -23.672 -2.652 11.710 1.00 88.56 304 GLY A CA 1
ATOM 2378 C C . GLY A 1 304 ? -22.945 -4.006 11.643 1.00 88.56 304 GLY A C 1
ATOM 2379 O O . GLY A 1 304 ? -22.731 -4.560 10.558 1.00 88.56 304 GLY A O 1
ATOM 2380 N N . PRO A 1 305 ? -22.520 -4.549 12.794 1.00 87.00 305 PRO A N 1
ATOM 2381 C CA . PRO A 1 305 ? -21.952 -5.891 12.862 1.00 87.00 305 PRO A CA 1
ATOM 2382 C C . PRO A 1 305 ? -23.010 -6.962 12.545 1.00 87.00 305 PRO A C 1
ATOM 2384 O O . PRO A 1 305 ? -24.182 -6.828 12.884 1.00 87.00 305 PRO A O 1
ATOM 2387 N N . THR A 1 306 ? -22.595 -8.059 11.907 1.00 86.00 306 THR A N 1
ATOM 2388 C CA . THR A 1 306 ? -23.471 -9.221 11.657 1.00 86.00 306 THR A CA 1
ATOM 2389 C C . THR A 1 306 ? -23.743 -10.032 12.920 1.00 86.00 306 THR A C 1
ATOM 2391 O O . THR A 1 306 ? -24.800 -10.645 13.051 1.00 86.00 306 THR A O 1
ATOM 2394 N N . VAL A 1 307 ? -22.768 -10.054 13.826 1.00 86.75 307 VAL A N 1
ATOM 2395 C CA . VAL A 1 307 ? -22.839 -10.652 15.157 1.00 86.75 307 VAL A CA 1
ATOM 2396 C C . VAL A 1 307 ? -22.132 -9.706 16.112 1.00 86.75 307 VAL A C 1
ATOM 2398 O O . VAL A 1 307 ? -21.002 -9.293 15.842 1.00 86.75 307 VAL A O 1
ATOM 2401 N N . ASP A 1 308 ? -22.783 -9.385 17.223 1.00 85.44 308 ASP A N 1
ATOM 2402 C CA . ASP A 1 308 ? -22.187 -8.600 18.296 1.00 85.44 308 ASP A CA 1
ATOM 2403 C C . ASP A 1 308 ? -21.249 -9.482 19.131 1.00 85.44 308 ASP A C 1
ATOM 2405 O O . ASP A 1 308 ? -21.631 -10.560 19.601 1.00 85.44 308 ASP A O 1
ATOM 2409 N N . TYR A 1 309 ? -20.011 -9.024 19.315 1.00 88.19 309 TYR A N 1
ATOM 2410 C CA . TYR A 1 309 ? -19.013 -9.702 20.140 1.00 88.19 309 TYR A CA 1
ATOM 2411 C C . TYR A 1 309 ? -18.565 -8.806 21.297 1.00 88.19 309 TYR A C 1
ATOM 2413 O O . TYR A 1 309 ? -18.252 -7.633 21.109 1.00 88.19 309 TYR A O 1
ATOM 2421 N N . ASP A 1 310 ? -18.504 -9.346 22.514 1.00 81.62 310 ASP A N 1
ATOM 2422 C CA . ASP A 1 310 ? -18.140 -8.572 23.718 1.00 81.62 310 ASP A CA 1
ATOM 2423 C C . ASP A 1 310 ? -16.612 -8.441 23.877 1.00 81.62 310 ASP A C 1
ATOM 2425 O O . ASP A 1 310 ? -16.060 -7.441 24.362 1.00 81.62 310 ASP A O 1
ATOM 2429 N N . ALA A 1 311 ? -15.901 -9.500 23.496 1.00 84.44 311 ALA A N 1
ATOM 2430 C CA . ALA A 1 311 ? -14.462 -9.630 23.646 1.00 84.44 311 ALA A CA 1
ATOM 2431 C C . ALA A 1 311 ? -13.918 -10.700 22.701 1.00 84.44 311 ALA A C 1
ATOM 2433 O O . ALA A 1 311 ? -14.662 -11.519 22.164 1.00 84.44 311 ALA A O 1
ATOM 2434 N N . PHE A 1 312 ? -12.599 -10.733 22.565 1.00 88.69 312 PHE A N 1
ATOM 2435 C CA . PHE A 1 312 ? -11.898 -11.804 21.880 1.00 88.69 312 PHE A CA 1
ATOM 2436 C C . PHE A 1 312 ? -10.633 -12.179 22.642 1.00 88.69 312 PHE A C 1
ATOM 2438 O O . PHE A 1 312 ? -10.155 -11.443 23.509 1.00 88.69 312 PHE A O 1
ATOM 2445 N N . ARG A 1 313 ? -10.105 -13.354 22.329 1.00 86.94 313 ARG A N 1
ATOM 2446 C CA . ARG A 1 313 ? -8.820 -13.843 22.822 1.00 86.94 313 ARG A CA 1
ATOM 2447 C C . ARG A 1 313 ? -8.143 -14.661 21.742 1.00 86.94 313 ARG A C 1
ATOM 2449 O O . ARG A 1 313 ? -8.807 -15.182 20.850 1.00 86.94 313 ARG A O 1
ATOM 2456 N N . THR A 1 314 ? -6.835 -14.852 21.872 1.00 86.69 314 THR A N 1
ATOM 2457 C CA . THR A 1 314 ? -6.130 -15.831 21.044 1.00 86.69 314 THR A CA 1
ATOM 2458 C C . THR A 1 314 ? -6.802 -17.195 21.175 1.00 86.69 314 THR A C 1
ATOM 2460 O O . THR A 1 314 ? -7.131 -17.620 22.286 1.00 86.69 314 THR A O 1
ATOM 2463 N N . LYS A 1 315 ? -6.995 -17.864 20.036 1.00 88.62 315 LYS A N 1
ATOM 2464 C CA . LYS A 1 315 ? -7.647 -19.170 19.944 1.00 88.62 315 LYS A CA 1
ATOM 2465 C C . LYS A 1 315 ? -7.140 -20.154 21.005 1.00 88.62 315 LYS A C 1
ATOM 2467 O O . LYS A 1 315 ? -5.942 -20.432 21.089 1.00 88.62 315 LYS A O 1
ATOM 2472 N N . SER A 1 316 ? -8.073 -20.714 21.769 1.00 85.19 316 SER A N 1
ATOM 2473 C CA . SER A 1 316 ? -7.850 -21.773 22.754 1.00 85.19 316 SER A CA 1
ATOM 2474 C C . SER A 1 316 ? -8.242 -23.136 22.176 1.00 85.19 316 SER A C 1
ATOM 2476 O O . SER A 1 316 ? -9.098 -23.238 21.301 1.00 85.19 316 SER A O 1
ATOM 2478 N N . SER A 1 317 ? -7.648 -24.214 22.691 1.00 80.19 317 SER A N 1
ATOM 2479 C CA . SER A 1 317 ? -8.071 -25.586 22.374 1.00 80.19 317 SER A CA 1
ATOM 2480 C C . SER A 1 317 ? -9.384 -25.992 23.058 1.00 80.19 317 SER A C 1
ATOM 2482 O O . SER A 1 317 ? -9.949 -27.024 22.704 1.00 80.19 317 SER A O 1
ATOM 2484 N N . ALA A 1 318 ? -9.872 -25.202 24.021 1.00 81.19 318 ALA A N 1
ATOM 2485 C CA . ALA A 1 318 ? -11.115 -25.457 24.742 1.00 81.19 318 ALA A CA 1
ATOM 2486 C C . ALA A 1 318 ? -11.871 -24.155 25.064 1.00 81.19 318 ALA A C 1
ATOM 2488 O O . ALA A 1 318 ? -11.313 -23.234 25.675 1.00 81.19 318 ALA A O 1
ATOM 2489 N N . HIS A 1 319 ? -13.146 -24.102 24.675 1.00 84.44 319 HIS A N 1
ATOM 2490 C CA . HIS A 1 319 ? -14.137 -23.096 25.069 1.00 84.44 319 HIS A CA 1
ATOM 2491 C C . HIS A 1 319 ? -15.555 -23.667 24.918 1.00 84.44 319 HIS A C 1
ATOM 2493 O O . HIS A 1 319 ? -15.744 -24.641 24.190 1.00 84.44 319 HIS A O 1
ATOM 2499 N N . ASP A 1 320 ? -16.538 -23.086 25.611 1.00 88.06 320 ASP A N 1
ATOM 2500 C CA . ASP A 1 320 ? -17.946 -23.436 25.399 1.00 88.06 320 ASP A CA 1
ATOM 2501 C C . ASP A 1 320 ? -18.416 -22.834 24.061 1.00 88.06 320 ASP A C 1
ATOM 2503 O O . ASP A 1 320 ? -18.419 -21.607 23.933 1.00 88.06 320 ASP A O 1
ATOM 2507 N N . PRO A 1 321 ? -18.811 -23.649 23.064 1.00 84.94 321 PRO A N 1
ATOM 2508 C CA . PRO A 1 321 ? -19.266 -23.156 21.764 1.00 84.94 321 PRO A CA 1
ATOM 2509 C C . PRO A 1 321 ? -20.586 -22.372 21.827 1.00 84.94 321 PRO A C 1
ATOM 2511 O O . PRO A 1 321 ? -20.989 -21.776 20.832 1.00 84.94 321 PRO A O 1
ATOM 2514 N N . LYS A 1 322 ? -21.293 -22.388 22.966 1.00 86.12 322 LYS A N 1
ATOM 2515 C CA . LYS A 1 322 ? -22.476 -21.544 23.190 1.00 86.12 322 LYS A CA 1
ATOM 2516 C C . LYS A 1 322 ? -22.123 -20.109 23.567 1.00 86.12 322 LYS A C 1
ATOM 2518 O O . LYS A 1 322 ? -22.943 -19.227 23.353 1.00 86.12 322 LYS A O 1
ATOM 2523 N N . GLU A 1 323 ? -20.939 -19.897 24.131 1.00 87.00 323 GLU A N 1
ATOM 2524 C CA . GLU A 1 323 ? -20.466 -18.585 24.582 1.00 87.00 323 GLU A CA 1
ATOM 2525 C C . GLU A 1 323 ? -19.377 -18.019 23.666 1.00 87.00 323 GLU A C 1
ATOM 2527 O O . GLU A 1 323 ? -19.181 -16.807 23.618 1.00 87.00 323 GLU A O 1
ATOM 2532 N N . TRP A 1 324 ? -18.647 -18.882 22.955 1.00 91.69 324 TRP A N 1
ATOM 2533 C CA . TRP A 1 324 ? -17.498 -18.502 22.142 1.00 91.69 324 TRP A CA 1
ATOM 2534 C C . TRP A 1 324 ? -17.570 -19.101 20.741 1.00 91.69 324 TRP A C 1
ATOM 2536 O O . TRP A 1 324 ? -17.966 -20.250 20.562 1.00 91.69 324 TRP A O 1
ATOM 2546 N N . VAL A 1 325 ? -17.115 -18.337 19.750 1.00 92.88 325 VAL A N 1
ATOM 2547 C CA . VAL A 1 325 ? -16.950 -18.793 18.366 1.00 92.88 325 VAL A CA 1
ATOM 2548 C C . VAL A 1 325 ? -15.528 -18.529 17.889 1.00 92.88 325 VAL A C 1
ATOM 2550 O O . VAL A 1 325 ? -14.993 -17.438 18.074 1.00 92.88 325 VAL A O 1
ATOM 2553 N N . THR A 1 326 ? -14.897 -19.519 17.259 1.00 93.56 326 THR A N 1
ATOM 2554 C CA . THR A 1 326 ? -13.589 -19.323 16.623 1.00 93.56 326 THR A CA 1
ATOM 2555 C C . THR A 1 326 ? -13.759 -18.737 15.229 1.00 93.56 326 THR A C 1
ATOM 2557 O O . THR A 1 326 ? -14.402 -19.347 14.374 1.00 93.56 326 THR A O 1
ATOM 2560 N N . ILE A 1 327 ? -13.097 -17.612 14.972 1.00 93.06 327 ILE A N 1
ATOM 2561 C CA . ILE A 1 327 ? -12.959 -17.016 13.641 1.00 93.06 327 ILE A CA 1
ATOM 2562 C C . ILE A 1 327 ? -11.480 -16.672 13.456 1.00 93.06 327 ILE A C 1
ATOM 2564 O O . ILE A 1 327 ? -10.854 -16.088 14.336 1.00 93.06 327 ILE A O 1
ATOM 2568 N N . GLY A 1 328 ? -10.887 -17.100 12.343 1.00 90.25 328 GLY A N 1
ATOM 2569 C CA . GLY A 1 328 ? -9.473 -16.861 12.067 1.00 90.25 328 GLY A CA 1
ATOM 2570 C C . GLY A 1 328 ? -8.532 -17.343 13.176 1.00 90.25 328 GLY A C 1
ATOM 2571 O O . GLY A 1 328 ? -8.391 -18.551 13.408 1.00 90.25 328 GLY A O 1
ATOM 2572 N N . ALA A 1 329 ? -7.812 -16.402 13.792 1.00 85.38 329 ALA A N 1
ATOM 2573 C CA . ALA A 1 329 ? -6.833 -16.675 14.850 1.00 85.38 329 ALA A CA 1
ATOM 2574 C C . ALA A 1 329 ? -7.393 -16.506 16.274 1.00 85.38 329 ALA A C 1
ATOM 2576 O O . ALA A 1 329 ? -6.673 -16.762 17.247 1.00 85.38 329 ALA A O 1
ATOM 2577 N N . ASN A 1 330 ? -8.658 -16.104 16.402 1.00 91.19 330 ASN A N 1
ATOM 2578 C CA . ASN A 1 330 ? -9.240 -15.648 17.653 1.00 91.19 330 ASN A CA 1
ATOM 2579 C C . ASN A 1 330 ? -10.510 -16.432 18.018 1.00 91.19 330 ASN A C 1
ATOM 2581 O O . ASN A 1 330 ? -11.254 -16.901 17.158 1.00 91.19 330 ASN A O 1
ATOM 2585 N N . ASP A 1 331 ? -10.753 -16.561 19.320 1.00 92.75 331 ASP A N 1
ATOM 2586 C CA . ASP A 1 331 ? -12.052 -16.947 19.865 1.00 92.75 331 ASP A CA 1
ATOM 2587 C C . ASP A 1 331 ? -12.782 -15.673 20.302 1.00 92.75 331 ASP A C 1
ATOM 2589 O O . ASP A 1 331 ? -12.235 -14.885 21.080 1.00 92.75 331 ASP A O 1
ATOM 2593 N N . TYR A 1 332 ? -14.017 -15.496 19.844 1.00 91.50 332 TYR A N 1
ATOM 2594 C CA . TYR A 1 332 ? -14.868 -14.339 20.114 1.00 91.50 332 TYR A CA 1
ATOM 2595 C C . TYR A 1 332 ? -15.997 -14.706 21.066 1.00 91.50 332 TYR A C 1
ATOM 2597 O O . TYR A 1 332 ? -16.696 -15.688 20.825 1.00 91.50 332 TYR A O 1
ATOM 2605 N N . LYS A 1 333 ? -16.190 -13.916 22.126 1.00 89.69 333 LYS A N 1
ATOM 2606 C CA . LYS A 1 333 ? -17.303 -14.080 23.065 1.00 89.69 333 LYS A CA 1
ATOM 2607 C C . LYS A 1 333 ? -18.568 -13.523 22.422 1.00 89.69 333 LYS A C 1
ATOM 2609 O O . LYS A 1 333 ? -18.616 -12.326 22.134 1.00 89.69 333 LYS A O 1
ATOM 2614 N N . ILE A 1 334 ? -19.561 -14.378 22.204 1.00 86.88 334 ILE A N 1
ATOM 2615 C CA . ILE A 1 334 ? -20.885 -13.989 21.708 1.00 86.88 334 ILE A CA 1
ATOM 2616 C C . ILE A 1 334 ? -21.500 -13.011 22.713 1.00 86.88 334 ILE A C 1
ATOM 2618 O O . ILE A 1 334 ? -21.340 -13.193 23.921 1.00 86.88 334 ILE A O 1
ATOM 2622 N N . ALA A 1 335 ? -22.146 -11.954 22.216 1.00 72.75 335 ALA A N 1
ATOM 2623 C CA . ALA A 1 335 ? -22.713 -10.916 23.063 1.00 72.75 335 ALA A CA 1
ATOM 2624 C C . ALA A 1 335 ? -23.650 -11.480 24.138 1.00 72.75 335 ALA A C 1
ATOM 2626 O O . ALA A 1 335 ? -24.693 -12.069 23.843 1.00 72.75 335 ALA A O 1
ATOM 2627 N N . HIS A 1 336 ? -23.283 -11.249 25.395 1.00 65.81 336 HIS A N 1
ATOM 2628 C CA . HIS A 1 336 ? -24.097 -11.572 26.562 1.00 65.81 336 HIS A CA 1
ATOM 2629 C C . HIS A 1 336 ? -24.278 -10.370 27.494 1.00 65.81 336 HIS A C 1
ATOM 2631 O O . HIS A 1 336 ? -25.254 -10.346 28.242 1.00 65.81 336 HIS A O 1
ATOM 2637 N N . ASP A 1 337 ? -23.394 -9.367 27.418 1.00 63.06 337 ASP A N 1
ATOM 2638 C CA . ASP A 1 337 ? -23.328 -8.300 28.421 1.00 63.06 337 ASP A CA 1
ATOM 2639 C C . ASP A 1 337 ? -23.630 -6.883 27.871 1.00 63.06 337 ASP A C 1
ATOM 2641 O O . ASP A 1 337 ? -23.900 -5.980 28.665 1.00 63.06 337 ASP A O 1
ATOM 2645 N N . PHE A 1 338 ? -23.610 -6.663 26.543 1.00 58.91 338 PHE A N 1
ATOM 2646 C CA . PHE A 1 338 ? -23.574 -5.305 25.953 1.00 58.91 338 PHE A CA 1
ATOM 2647 C C . PHE A 1 338 ? -24.591 -4.998 24.829 1.00 58.91 338 PHE A C 1
ATOM 2649 O O . PHE A 1 338 ? -24.454 -4.000 24.135 1.00 58.91 338 PHE A O 1
ATOM 2656 N N . SER A 1 339 ? -25.661 -5.776 24.643 1.00 50.66 339 SER A N 1
ATOM 2657 C CA . SER A 1 339 ? -26.530 -5.672 23.447 1.00 50.66 339 SER A CA 1
ATOM 2658 C C . SER A 1 339 ? -27.524 -4.491 23.387 1.00 50.66 339 SER A C 1
ATOM 2660 O O . SER A 1 339 ? -28.508 -4.547 22.652 1.00 50.66 339 SER A O 1
ATOM 2662 N N . SER A 1 340 ? -27.289 -3.414 24.140 1.00 52.41 340 SER A N 1
ATOM 2663 C CA . SER A 1 340 ? -27.786 -2.037 23.943 1.00 52.41 340 SER A CA 1
ATOM 2664 C C . SER A 1 340 ? -27.921 -1.349 25.295 1.00 52.41 340 SER A C 1
ATOM 2666 O O . SER A 1 340 ? -28.466 -1.906 26.252 1.00 52.41 340 SER A O 1
ATOM 2668 N N . CYS A 1 341 ? -27.543 -0.073 25.359 1.00 58.91 341 CYS A N 1
ATOM 2669 C CA . CYS A 1 341 ? -28.026 0.818 26.403 1.00 58.91 341 CYS A CA 1
ATOM 2670 C C . CYS A 1 341 ? -29.504 1.108 26.139 1.00 58.91 341 CYS A C 1
ATOM 2672 O O . CYS A 1 341 ? -29.880 2.199 25.713 1.00 58.91 341 CYS A O 1
ATOM 2674 N N . SER A 1 342 ? -30.359 0.114 26.370 1.00 64.75 342 SER A N 1
ATOM 2675 C CA . SER A 1 342 ? -31.781 0.362 26.505 1.00 64.75 342 SER A CA 1
ATOM 2676 C C . SER A 1 342 ? -31.945 1.436 27.571 1.00 64.75 342 SER A C 1
ATOM 2678 O O . SER A 1 342 ? -31.380 1.337 28.665 1.00 64.75 342 SER A O 1
ATOM 2680 N N . LYS A 1 343 ? -32.672 2.498 27.225 1.00 76.62 343 LYS A N 1
ATOM 2681 C CA . LYS A 1 343 ? -32.998 3.560 28.172 1.00 76.62 343 LYS A CA 1
ATOM 2682 C C . LYS A 1 343 ? -33.551 2.905 29.452 1.00 76.62 343 LYS A C 1
ATOM 2684 O O . LYS A 1 343 ? -34.512 2.142 29.337 1.00 76.62 343 LYS A O 1
ATOM 2689 N N . PRO A 1 344 ? -32.968 3.168 30.640 1.00 77.25 344 PRO A N 1
ATOM 2690 C CA . PRO A 1 344 ? -33.442 2.566 31.880 1.00 77.25 344 PRO A CA 1
ATOM 2691 C C . PRO A 1 344 ? -34.929 2.840 32.107 1.00 77.25 344 PRO A C 1
ATOM 2693 O O . PRO A 1 344 ? -35.439 3.903 31.742 1.00 77.25 344 PRO A O 1
ATOM 2696 N N . GLU A 1 345 ? -35.631 1.898 32.731 1.00 80.06 345 GLU A N 1
ATOM 2697 C CA . GLU A 1 345 ? -37.037 2.095 33.084 1.00 80.06 345 GLU A CA 1
ATOM 2698 C C . GLU A 1 345 ? -37.193 3.330 33.982 1.00 80.06 345 GLU A C 1
ATOM 2700 O O . GLU A 1 345 ? -36.405 3.551 34.903 1.00 80.06 345 GLU A O 1
ATOM 2705 N N . GLY A 1 346 ? -38.178 4.177 33.672 1.00 85.06 346 GLY A N 1
ATOM 2706 C CA . GLY A 1 346 ? -38.399 5.429 34.394 1.00 85.06 346 GLY A CA 1
ATOM 2707 C C . GLY A 1 346 ? -37.284 6.462 34.217 1.00 85.06 346 GLY A C 1
ATOM 2708 O O . GLY A 1 346 ? -37.299 7.466 34.924 1.00 85.06 346 GLY A O 1
ATOM 2709 N N . TRP A 1 347 ? -36.336 6.263 33.284 1.00 86.06 347 TRP A N 1
ATOM 2710 C CA . TRP A 1 347 ? -35.220 7.187 33.069 1.00 86.06 347 TRP A CA 1
ATOM 2711 C C . TRP A 1 347 ? -35.712 8.619 32.975 1.00 86.06 347 TRP A C 1
ATOM 2713 O O . TRP A 1 347 ? -35.193 9.447 33.701 1.00 86.06 347 TRP A O 1
ATOM 2723 N N . GLU A 1 348 ? -36.739 8.921 32.171 1.00 88.62 348 GLU A N 1
ATOM 2724 C CA . GLU A 1 348 ? -37.217 10.299 31.998 1.00 88.62 348 GLU A CA 1
ATOM 2725 C C . GLU A 1 348 ? -37.666 10.986 33.290 1.00 88.62 348 GLU A C 1
ATOM 2727 O O . GLU A 1 348 ? -37.495 12.200 33.412 1.00 88.62 348 GLU A O 1
ATOM 2732 N N . GLU A 1 349 ? -38.133 10.218 34.267 1.00 90.50 349 GLU A N 1
ATOM 2733 C CA . GLU A 1 349 ? -38.629 10.701 35.555 1.00 90.50 349 GLU A CA 1
ATOM 2734 C C . GLU A 1 349 ? -37.531 10.769 36.630 1.00 90.50 349 GLU A C 1
ATOM 2736 O O . GLU A 1 349 ? -37.731 11.384 37.677 1.00 90.50 349 GLU A O 1
ATOM 2741 N N . MET A 1 350 ? -36.353 10.179 36.385 1.00 89.81 350 MET A N 1
ATOM 2742 C CA . MET A 1 350 ? -35.231 10.234 37.326 1.00 89.81 350 MET A CA 1
ATOM 2743 C C . MET A 1 350 ? -34.704 11.674 37.484 1.00 89.81 350 MET A C 1
ATOM 2745 O O . MET A 1 350 ? -34.529 12.377 36.477 1.00 89.81 350 MET A O 1
ATOM 2749 N N . PRO A 1 351 ? -34.372 12.109 38.718 1.00 89.00 351 PRO A N 1
ATOM 2750 C CA . PRO A 1 351 ? -33.749 13.410 38.951 1.00 89.00 351 PRO A CA 1
ATOM 2751 C C . PRO A 1 351 ? -32.359 13.461 38.307 1.00 89.00 351 PRO A C 1
ATOM 2753 O O . PRO A 1 351 ? -31.722 12.422 38.112 1.00 89.00 351 PRO A O 1
ATOM 2756 N N . LYS A 1 352 ? -31.860 14.655 37.970 1.00 89.12 352 LYS A N 1
ATOM 2757 C CA . LYS A 1 352 ? -30.446 14.813 37.592 1.00 89.12 352 LYS A CA 1
ATOM 2758 C C . LYS A 1 352 ? -29.585 14.803 38.848 1.00 89.12 352 LYS A C 1
ATOM 2760 O O . LYS A 1 352 ? -30.049 15.202 39.910 1.00 89.12 352 LYS A O 1
ATOM 2765 N N . GLU A 1 353 ? -28.315 14.425 38.717 1.00 85.75 353 GLU A N 1
ATOM 2766 C CA . GLU A 1 353 ? -27.357 14.525 39.831 1.00 85.75 353 GLU A CA 1
ATOM 2767 C C . GLU A 1 353 ? -27.314 15.925 40.465 1.00 85.75 353 GLU A C 1
ATOM 2769 O O . GLU A 1 353 ? -27.191 16.036 41.678 1.00 85.75 353 GLU A O 1
ATOM 2774 N N . SER A 1 354 ? -27.467 16.986 39.663 1.00 86.69 354 SER A N 1
ATOM 2775 C CA . SER A 1 354 ? -27.496 18.379 40.133 1.00 86.69 354 SER A CA 1
ATOM 2776 C C . SER A 1 354 ? -28.702 18.737 41.001 1.00 86.69 354 SER A C 1
ATOM 2778 O O . SER A 1 354 ? -28.675 19.763 41.675 1.00 86.69 354 SER A O 1
ATOM 2780 N N . ASP A 1 355 ? -29.760 17.931 40.938 1.00 86.56 355 ASP A N 1
ATOM 2781 C CA . ASP A 1 355 ? -31.057 18.225 41.548 1.00 86.56 355 ASP A CA 1
ATOM 2782 C C . ASP A 1 355 ? -31.231 17.473 42.883 1.00 86.56 355 ASP A C 1
ATOM 2784 O O . ASP A 1 355 ? -32.254 17.613 43.549 1.00 86.56 355 ASP A O 1
ATOM 2788 N N . VAL A 1 356 ? -30.241 16.658 43.269 1.00 85.31 356 VAL A N 1
ATOM 2789 C CA . VAL A 1 356 ? -30.195 15.934 44.544 1.00 85.31 356 VAL A CA 1
ATOM 2790 C C . VAL A 1 356 ? -29.479 16.811 45.577 1.00 85.31 356 VAL A C 1
ATOM 2792 O O . VAL A 1 356 ? -28.368 17.278 45.321 1.00 85.31 356 VAL A O 1
ATOM 2795 N N . HIS A 1 357 ? -30.120 17.058 46.724 1.00 76.81 357 HIS A N 1
ATOM 2796 C CA . HIS A 1 357 ? -29.656 17.995 47.758 1.00 76.81 357 HIS A CA 1
ATOM 2797 C C . HIS A 1 357 ? -29.043 17.312 48.967 1.00 76.81 357 HIS A C 1
ATOM 2799 O O . HIS A 1 357 ? -29.593 16.283 49.408 1.00 76.81 357 HIS A O 1
#

Sequence (357 aa):
MKEKKNKPEPGYFIHEDEAGKPIETDPVLIPIKQNVNDRNETWKGYIKVDKPGTHYFRIDGDDVLTLKIPHAKVDITTGGGSLTTQTAQSELERGFYYCELTYNNKAYTPEAKSYEGCIAIMSTTEMPPAGKYVQYDTTKSELASGTPMKLLKLGKGCRIDWPTKPVALGTPIEWYETSRQFDTAQNKYVTCKKANGKIESLTAQEVNQVARVIYAEGKAHDKADYSAVASVFMNRWGHGRNPARANHSAVKTVAESLDPTQFDGLKRPKYLNTEGKKYEELIKAECECLDEALEALLAVLAGGPTVDYDAFRTKSSAHDPKEWVTIGANDYKIAHDFSSCSKPEGWEEMPKESDVH

Foldseek 3Di:
DADPDQAADLWKDFDADPVRHGDWDDFQWDAKDQDQAKDKDKDKAKDFDRAWFKKKKKKKWADKKWKDFPVQVDTDMHHYQWIDMDMDMGGGHGHITIMMMIHIHHHDPPSVQHITIMFMDMDDPDHFAQWATDGSHNVPTGHTDDGGDIHTHMDTFQDAPQDPAWAFFQDKAKAWFWDWDQFPVVRGIFIFTEDIDIDGTDGSVLLLLQLLLLLLQFAFPFLVSLLLSLLQLVLQANHDPDLVDPPRDGPPHSVSVPDCVQRVSCVDCSSVCCPDSSSSNDDPSSSVSSNSSSVSNSCCRNPNRPFHFNGKDFDDPDDDVVQWDDGGRIITGGDDRRPGNPQDVCNVVGHHPVRRD

pLDDT: mean 84.69, std 13.99, range [34.94, 98.56]

Secondary structure (DSSP, 8-state):
---SSSS--TTEEE-B-TTS-B-BPPPSEEEEEE--S-EEEEEEEEEEE-S-EEEEEEEEEESEEEEEEGGGTEEEEPPSSS-EEEEEEEEE-SEEEEEEEEEEE---SSGGG-EEEEEEEEESSSPPPP-B--TT-GGG-BPPPSPBP--BPEEE-------SSPEEEEEEEEEEEEEEEEETTTTEEEEEEEEEEEEEEE-HHHHHHHHHHHHHHSPTT-HHHHHHHHHHHHHHBTSBS-TTS----BB-SHHHH--TTT-GGGGSHHHHTTTTTGGGG--HHHHHHHHHHHHHHHHHHHH--SS-EEEEEE--S---TTTEEEETTEEEEESSS-S--PPPTTGGGSPBGGG--